Protein AF-0000000086583725 (afdb_homodimer)

pLDDT: mean 79.15, std 18.2, range [35.03, 97.19]

Radius of gyration: 24.55 Å; Cα contacts (8 Å, |Δi|>4): 244; chains: 2; bounding box: 47×86×63 Å

Secondary structure (DSSP, 8-state):
-HHHHHHHHHHHHHHHHHHS------S--TT--STTSHHHHHHHHHHHHHHHHHHHHHHHHHHHHHHHH-S--S-HHHHHHHHHHHHHHHHHHHHHGGGSS---HHHHHHHHHHHHHHHHHHHHHHHHHHHHHHHHHHHHHHHHHHHHHHHHHHHHH-/-HHHHHHHHHHHHHHHHHHS------S--TT--STTSHHHHHHHHHHHHHHHHHHHHHHHHHHHHHHHH-S--S-HHHHHHHHHHHHHHHHHHHHHGGGSS---HHHHHHHHHHHHHHHHHHHHHHHHHHHHHHHHHHHHHHHHHHHHHHHHHHHHH-

Structure (mmCIF, N/CA/C/O backbone):
data_AF-0000000086583725-model_v1
#
loop_
_entity.id
_entity.type
_entity.pdbx_description
1 polymer 'Uncharacterized protein'
#
loop_
_atom_site.group_PDB
_atom_site.id
_atom_site.type_symbol
_atom_site.label_atom_id
_atom_site.label_alt_id
_atom_site.label_comp_id
_atom_site.label_asym_id
_atom_site.label_entity_id
_atom_site.label_seq_id
_atom_site.pdbx_PDB_ins_code
_atom_site.Cartn_x
_atom_site.Cartn_y
_atom_site.Cartn_z
_atom_site.occupancy
_atom_site.B_iso_or_equiv
_atom_site.auth_seq_id
_atom_site.auth_comp_id
_atom_site.auth_asym_id
_atom_site.auth_atom_id
_atom_site.pdbx_PDB_model_num
ATOM 1 N N . MET A 1 1 ? -22.719 1.99 11.195 1 39.91 1 MET A N 1
ATOM 2 C CA . MET A 1 1 ? -22.938 0.575 11.492 1 39.91 1 MET A CA 1
ATOM 3 C C . MET A 1 1 ? -22.938 -0.255 10.211 1 39.91 1 MET A C 1
ATOM 5 O O . MET A 1 1 ? -22.422 -1.37 10.188 1 39.91 1 MET A O 1
ATOM 9 N N . SER A 1 2 ? -23.328 0.476 9.109 1 47.03 2 SER A N 1
ATOM 10 C CA . SER A 1 2 ? -23.625 -0.297 7.906 1 47.03 2 SER A CA 1
ATOM 11 C C . SER A 1 2 ? -22.344 -0.574 7.105 1 47.03 2 SER A C 1
ATOM 13 O O . SER A 1 2 ? -22.188 -1.655 6.535 1 47.03 2 SER A O 1
ATOM 15 N N . LYS A 1 3 ? -21.438 0.351 7.207 1 47.12 3 LYS A N 1
ATOM 16 C CA . LYS A 1 3 ? -20.266 0.188 6.348 1 47.12 3 LYS A CA 1
ATOM 17 C C . LYS A 1 3 ? -19.312 -0.844 6.926 1 47.12 3 LYS A C 1
ATOM 19 O O . LYS A 1 3 ? -18.688 -1.602 6.184 1 47.12 3 LYS A O 1
ATOM 24 N N . GLY A 1 4 ? -19.266 -1.001 8.211 1 46.38 4 GLY A N 1
ATOM 25 C CA . GLY A 1 4 ? -18.484 -2.049 8.859 1 46.38 4 GLY A CA 1
ATOM 26 C C . GLY A 1 4 ? -19 -3.445 8.539 1 46.38 4 GLY A C 1
ATOM 27 O O . GLY A 1 4 ? -18.203 -4.359 8.312 1 46.38 4 GLY A O 1
ATOM 28 N N . ILE A 1 5 ? -20.266 -3.5 8.477 1 50 5 ILE A N 1
ATOM 29 C CA . ILE A 1 5 ? -20.922 -4.777 8.203 1 50 5 ILE A CA 1
ATOM 30 C C . ILE A 1 5 ? -20.625 -5.211 6.77 1 50 5 ILE A C 1
ATOM 32 O O . ILE A 1 5 ? -20.359 -6.391 6.516 1 50 5 ILE A O 1
ATOM 36 N N . ALA A 1 6 ? -20.516 -4.223 6.012 1 49.44 6 ALA A N 1
ATOM 37 C CA . ALA A 1 6 ? -20.312 -4.582 4.613 1 49.44 6 ALA A CA 1
ATOM 38 C C . ALA A 1 6 ? -18.922 -5.176 4.402 1 49.44 6 ALA A C 1
ATOM 40 O O . ALA A 1 6 ? -18.766 -6.152 3.664 1 49.44 6 ALA A O 1
ATOM 41 N N . THR A 1 7 ? -17.891 -4.676 5.066 1 52.31 7 THR A N 1
ATOM 42 C CA . THR A 1 7 ? -16.531 -5.207 4.973 1 52.31 7 THR A CA 1
ATOM 43 C C . THR A 1 7 ? -16.469 -6.609 5.562 1 52.31 7 THR A C 1
ATOM 45 O O . THR A 1 7 ? -15.82 -7.496 4.992 1 52.31 7 THR A O 1
ATOM 48 N N . VAL A 1 8 ? -17.125 -6.809 6.633 1 52.88 8 VAL A N 1
ATOM 49 C CA . VAL A 1 8 ? -17.172 -8.133 7.246 1 52.88 8 VAL A CA 1
ATOM 50 C C . VAL A 1 8 ? -17.938 -9.102 6.34 1 52.88 8 VAL A C 1
ATOM 52 O O . VAL A 1 8 ? -17.5 -10.234 6.141 1 52.88 8 VAL A O 1
ATOM 55 N N . LEU A 1 9 ? -18.938 -8.656 5.777 1 51.16 9 LEU A N 1
ATOM 56 C CA . LEU A 1 9 ? -19.734 -9.5 4.891 1 51.16 9 LEU A CA 1
ATOM 57 C C . LEU A 1 9 ? -18.953 -9.867 3.637 1 51.16 9 LEU A C 1
ATOM 59 O O . LEU A 1 9 ? -19.031 -11 3.16 1 51.16 9 LEU A O 1
ATOM 63 N N . LEU A 1 10 ? -18.219 -8.953 3.145 1 54.84 10 LEU A N 1
ATOM 64 C CA . LEU A 1 10 ? -17.406 -9.258 1.978 1 54.84 10 LEU A CA 1
ATOM 65 C C . LEU A 1 10 ? -16.312 -10.266 2.326 1 54.84 10 LEU A C 1
ATOM 67 O O . LEU A 1 10 ? -16.047 -11.195 1.555 1 54.84 10 LEU A O 1
ATOM 71 N N . ILE A 1 11 ? -15.781 -10.125 3.51 1 55.81 11 ILE A N 1
ATOM 72 C CA . ILE A 1 11 ? -14.805 -11.102 3.975 1 55.81 11 ILE A CA 1
ATOM 73 C C . ILE A 1 11 ? -15.477 -12.461 4.168 1 55.81 11 ILE A C 1
ATOM 75 O O . ILE A 1 11 ? -14.938 -13.492 3.758 1 55.81 11 ILE A O 1
ATOM 79 N N . LEU A 1 12 ? -16.562 -12.352 4.777 1 51.91 12 LEU A N 1
ATOM 80 C CA . LEU A 1 12 ? -17.281 -13.602 4.996 1 51.91 12 LEU A CA 1
ATOM 81 C C . LEU A 1 12 ? -17.688 -14.234 3.67 1 51.91 12 LEU A C 1
ATOM 83 O O . LEU A 1 12 ? -17.594 -15.453 3.506 1 51.91 12 LEU A O 1
ATOM 87 N N . CYS A 1 13 ? -18.125 -13.453 2.787 1 53.16 13 CYS A N 1
ATOM 88 C CA . CYS A 1 13 ? -18.5 -13.984 1.479 1 53.16 13 CYS A CA 1
ATOM 89 C C . CYS A 1 13 ? -17.281 -14.594 0.78 1 53.16 13 CYS A C 1
ATOM 91 O O . CYS A 1 13 ? -17.391 -15.656 0.177 1 53.16 13 CYS A O 1
ATOM 93 N N . LEU A 1 14 ? -16.25 -13.938 0.927 1 54.41 14 LEU A N 1
ATOM 94 C CA . LEU A 1 14 ? -15.031 -14.469 0.33 1 54.41 14 LEU A CA 1
ATOM 95 C C . LEU A 1 14 ? -14.617 -15.773 1.008 1 54.41 14 LEU A C 1
ATOM 97 O O . LEU A 1 14 ? -14.164 -16.703 0.342 1 54.41 14 LEU A O 1
ATOM 101 N N . LEU A 1 15 ? -14.758 -15.781 2.24 1 52.56 15 LEU A N 1
ATOM 102 C CA . LEU A 1 15 ? -14.461 -17.031 2.939 1 52.56 15 LEU A CA 1
ATOM 103 C C . LEU A 1 15 ? -15.383 -18.156 2.459 1 52.56 15 LEU A C 1
ATOM 105 O O . LEU A 1 15 ? -14.945 -19.297 2.295 1 52.56 15 LEU A O 1
ATOM 109 N N . VAL A 1 16 ? -16.609 -17.875 2.357 1 51.47 16 VAL A N 1
ATOM 110 C CA . VAL A 1 16 ? -17.547 -18.891 1.874 1 51.47 16 VAL A CA 1
ATOM 111 C C . VAL A 1 16 ? -17.141 -19.312 0.462 1 51.47 16 VAL A C 1
ATOM 113 O O . VAL A 1 16 ? -17.219 -20.5 0.12 1 51.47 16 VAL A O 1
ATOM 116 N N . LEU A 1 17 ? -16.766 -18.375 -0.275 1 52.06 17 LEU A N 1
ATOM 117 C CA . LEU A 1 17 ? -16.391 -18.734 -1.643 1 52.06 17 LEU A CA 1
ATOM 118 C C . LEU A 1 17 ? -15.172 -19.641 -1.661 1 52.06 17 LEU A C 1
ATOM 120 O O . LEU A 1 17 ? -15.078 -20.547 -2.494 1 52.06 17 LEU A O 1
ATOM 124 N N . VAL A 1 18 ? -14.312 -19.297 -0.741 1 50.94 18 VAL A N 1
ATOM 125 C CA . VAL A 1 18 ? -13.117 -20.125 -0.668 1 50.94 18 VAL A CA 1
ATOM 126 C C . VAL A 1 18 ? -13.484 -21.516 -0.131 1 50.94 18 VAL A C 1
ATOM 128 O O . VAL A 1 18 ? -12.906 -22.516 -0.547 1 50.94 18 VAL A O 1
ATOM 131 N N . THR A 1 19 ? -14.266 -21.469 0.928 1 47.09 19 THR A N 1
ATOM 132 C CA . THR A 1 19 ? -14.578 -22.781 1.5 1 47.09 19 THR A CA 1
ATOM 133 C C . THR A 1 19 ? -15.594 -23.516 0.636 1 47.09 19 THR A C 1
ATOM 135 O O . THR A 1 19 ? -16.047 -24.609 0.994 1 47.09 19 THR A O 1
ATOM 138 N N . ALA A 1 20 ? -16.297 -22.844 -0.154 1 46.41 20 ALA A N 1
ATOM 139 C CA . ALA A 1 20 ? -17.219 -23.641 -0.955 1 46.41 20 ALA A CA 1
ATOM 140 C C . ALA A 1 20 ? -16.516 -24.875 -1.544 1 46.41 20 ALA A C 1
ATOM 142 O O . ALA A 1 20 ? -15.375 -24.781 -1.983 1 46.41 20 ALA A O 1
ATOM 143 N N . GLU A 1 21 ? -16.859 -26.062 -1.015 1 42.84 21 GLU A N 1
ATOM 144 C CA . GLU A 1 21 ? -16.469 -27.438 -1.262 1 42.84 21 GLU A CA 1
ATOM 145 C C . GLU A 1 21 ? -16.031 -27.641 -2.709 1 42.84 21 GLU A C 1
ATOM 147 O O . GLU A 1 21 ? -16.484 -26.922 -3.604 1 42.84 21 GLU A O 1
ATOM 152 N N . ASP A 1 22 ? -14.945 -28.453 -2.859 1 41.72 22 ASP A N 1
ATOM 153 C CA . ASP A 1 22 ? -14.305 -29.203 -3.938 1 41.72 22 ASP A CA 1
ATOM 154 C C . ASP A 1 22 ? -15.344 -29.797 -4.879 1 41.72 22 ASP A C 1
ATOM 156 O O . ASP A 1 22 ? -15.688 -30.984 -4.77 1 41.72 22 ASP A O 1
ATOM 160 N N . ASP A 1 23 ? -16.656 -29.469 -4.844 1 39.56 23 ASP A N 1
ATOM 161 C CA . ASP A 1 23 ? -17.109 -30.312 -5.945 1 39.56 23 ASP A CA 1
ATOM 162 C C . ASP A 1 23 ? -16.047 -30.391 -7.047 1 39.56 23 ASP A C 1
ATOM 164 O O . ASP A 1 23 ? -15.344 -29.422 -7.301 1 39.56 23 ASP A O 1
ATOM 168 N N . GLU A 1 24 ? -15.516 -31.609 -7.16 1 37.38 24 GLU A N 1
ATOM 169 C CA . GLU A 1 24 ? -14.695 -32.031 -8.297 1 37.38 24 GLU A CA 1
ATOM 170 C C . GLU A 1 24 ? -14.906 -31.094 -9.492 1 37.38 24 GLU A C 1
ATOM 172 O O . GLU A 1 24 ? -15.93 -31.172 -10.172 1 37.38 24 GLU A O 1
ATOM 177 N N . PHE A 1 25 ? -14.961 -29.828 -9.305 1 36.81 25 PHE A N 1
ATOM 178 C CA . PHE A 1 25 ? -15.07 -29.188 -10.617 1 36.81 25 PHE A CA 1
ATOM 179 C C . PHE A 1 25 ? -14.422 -30.062 -11.695 1 36.81 25 PHE A C 1
ATOM 181 O O . PHE A 1 25 ? -13.305 -30.531 -11.523 1 36.81 25 PHE A O 1
ATOM 188 N N . PRO A 1 26 ? -15.234 -30.953 -12.328 1 36.44 26 PRO A N 1
ATOM 189 C CA . PRO A 1 26 ? -14.625 -31.625 -13.469 1 36.44 26 PRO A CA 1
ATOM 190 C C . PRO A 1 26 ? -13.359 -30.938 -13.969 1 36.44 26 PRO A C 1
ATOM 192 O O . PRO A 1 26 ? -13.156 -29.75 -13.695 1 36.44 26 PRO A O 1
ATOM 195 N N . ARG A 1 27 ? -12.359 -31.594 -14.445 1 35.03 27 ARG A N 1
ATOM 196 C CA . ARG A 1 27 ? -11.297 -31.109 -15.32 1 35.03 27 ARG A CA 1
ATOM 197 C C . ARG A 1 27 ? -11.648 -29.734 -15.883 1 35.03 27 ARG A C 1
ATOM 199 O O . ARG A 1 27 ? -12.766 -29.516 -16.344 1 35.03 27 ARG A O 1
ATOM 206 N N . VAL A 1 28 ? -11.391 -28.531 -15.055 1 41.31 28 VAL A N 1
ATOM 207 C CA . VAL A 1 28 ? -11.422 -27.25 -15.758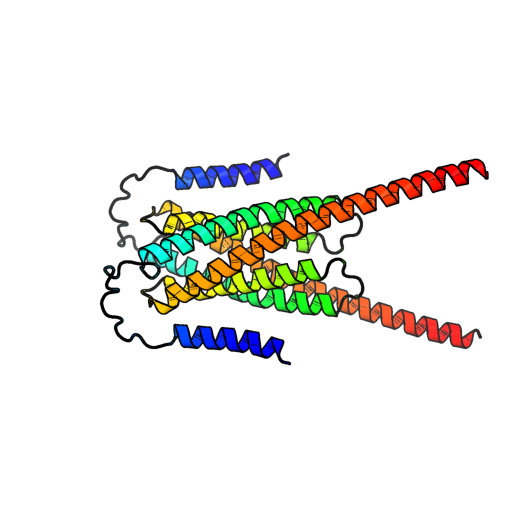 1 41.31 28 VAL A CA 1
ATOM 208 C C . VAL A 1 28 ? -11.477 -27.484 -17.266 1 41.31 28 VAL A C 1
ATOM 210 O O . VAL A 1 28 ? -10.523 -27.984 -17.859 1 41.31 28 VAL A O 1
ATOM 213 N N . ASN A 1 29 ? -12.469 -28.141 -17.641 1 38.88 29 ASN A N 1
ATOM 214 C CA . ASN A 1 29 ? -12.547 -28.203 -19.094 1 38.88 29 ASN A CA 1
ATOM 215 C C . ASN A 1 29 ? -11.945 -26.969 -19.75 1 38.88 29 ASN A C 1
ATOM 217 O O . ASN A 1 29 ? -12.5 -25.875 -19.625 1 38.88 29 ASN A O 1
ATOM 221 N N . CYS A 1 30 ? -10.477 -26.797 -19.516 1 44.31 30 CYS A N 1
ATOM 222 C CA . CYS A 1 30 ? -9.695 -25.906 -20.359 1 44.31 30 CYS A CA 1
ATOM 223 C C . CYS A 1 30 ? -10.43 -25.578 -21.641 1 44.31 30 CYS A C 1
ATOM 225 O O . CYS A 1 30 ? -9.938 -24.828 -22.484 1 44.31 30 CYS A O 1
ATOM 227 N N . ASP A 1 31 ? -11.328 -26.531 -21.875 1 43.34 31 ASP A N 1
ATOM 228 C CA . ASP A 1 31 ? -11.906 -26.406 -23.203 1 43.34 31 ASP A CA 1
ATOM 229 C C . ASP A 1 31 ? -12.898 -25.234 -23.266 1 43.34 31 ASP A C 1
ATOM 231 O O . ASP A 1 31 ? -13.594 -25.047 -24.266 1 43.34 31 ASP A O 1
ATOM 235 N N . GLU A 1 32 ? -13.508 -24.797 -22.078 1 48.59 32 GLU A N 1
ATOM 236 C CA . GLU A 1 32 ? -14.555 -23.828 -22.406 1 48.59 32 GLU A CA 1
ATOM 237 C C . GLU A 1 32 ? -13.961 -22.547 -22.969 1 48.59 32 GLU A C 1
ATOM 239 O O . GLU A 1 32 ? -12.984 -22.016 -22.438 1 48.59 32 GLU A O 1
ATOM 244 N N . GLU A 1 33 ? -14.055 -22.281 -24.203 1 53.78 33 GLU A N 1
ATOM 245 C CA . GLU A 1 33 ? -13.891 -21.172 -25.141 1 53.78 33 GLU A CA 1
ATOM 246 C C . GLU A 1 33 ? -14.578 -19.906 -24.641 1 53.78 33 GLU A C 1
ATOM 248 O O . GLU A 1 33 ? -15.703 -19.969 -24.156 1 53.78 33 GLU A O 1
ATOM 253 N N . GLY A 1 34 ? -13.961 -18.906 -24.047 1 59.56 34 GLY A N 1
ATOM 254 C CA . GLY A 1 34 ? -14.523 -17.594 -23.828 1 59.56 34 GLY A CA 1
ATOM 255 C C . GLY A 1 34 ? -13.828 -16.812 -22.719 1 59.56 34 GLY A C 1
ATOM 256 O O . GLY A 1 34 ? -12.664 -17.078 -22.406 1 59.56 34 GLY A O 1
ATOM 257 N N . PHE A 1 35 ? -14.625 -15.789 -22.203 1 64.88 35 PHE A N 1
ATOM 258 C CA . PHE A 1 35 ? -14.164 -14.805 -21.219 1 64.88 35 PHE A CA 1
ATOM 259 C C . PHE A 1 35 ? -13.883 -15.461 -19.875 1 64.88 35 PHE A C 1
ATOM 261 O O . PHE A 1 35 ? -13.047 -14.984 -19.109 1 64.88 35 PHE A O 1
ATOM 268 N N . TRP A 1 36 ? -14.375 -16.656 -19.672 1 68.25 36 TRP A N 1
ATOM 269 C CA . TRP A 1 36 ? -14.234 -17.328 -18.375 1 68.25 36 TRP A CA 1
ATOM 270 C C . TRP A 1 36 ? -13.234 -18.469 -18.453 1 68.25 36 TRP A C 1
ATOM 272 O O . TRP A 1 36 ? -13.117 -19.281 -17.531 1 68.25 36 TRP A O 1
ATOM 282 N N . SER A 1 37 ? -12.523 -18.469 -19.562 1 80.88 37 SER A N 1
ATOM 283 C CA . SER A 1 37 ? -11.492 -19.5 -19.672 1 80.88 37 SER A CA 1
ATOM 284 C C . SER A 1 37 ? -10.312 -19.203 -18.75 1 80.88 37 SER A C 1
ATOM 286 O O . SER A 1 37 ? -10.086 -18.062 -18.375 1 80.88 37 SER A O 1
ATOM 288 N N . ILE A 1 38 ? -9.688 -20.266 -18.375 1 82.25 38 ILE A N 1
ATOM 289 C CA . ILE A 1 38 ? -8.516 -20.156 -17.5 1 82.25 38 ILE A CA 1
ATOM 290 C C . ILE A 1 38 ? -7.48 -19.234 -18.141 1 82.25 38 ILE A C 1
ATOM 292 O O . ILE A 1 38 ? -6.859 -18.422 -17.453 1 82.25 38 ILE A O 1
ATOM 296 N N . GLU A 1 39 ? -7.371 -19.359 -19.422 1 85.75 39 GLU A N 1
ATOM 297 C CA . GLU A 1 39 ? -6.414 -18.516 -20.141 1 85.75 39 GLU A CA 1
ATOM 298 C C . GLU A 1 39 ? -6.801 -17.047 -20.047 1 85.75 39 GLU A C 1
ATOM 300 O O . GLU A 1 39 ? -5.945 -16.172 -19.844 1 85.75 39 GLU A O 1
ATOM 305 N N . SER A 1 40 ? -8.039 -16.828 -20.234 1 87.44 40 SER A N 1
ATOM 306 C CA . SER A 1 40 ? -8.531 -15.453 -20.156 1 87.44 40 SER A CA 1
ATOM 307 C C . SER A 1 40 ? -8.367 -14.891 -18.734 1 87.44 40 SER A C 1
ATOM 309 O O . SER A 1 40 ? -8 -13.727 -18.578 1 87.44 40 SER A O 1
ATOM 311 N N . ILE A 1 41 ? -8.602 -15.633 -17.781 1 87.38 41 ILE A N 1
ATOM 312 C CA . ILE A 1 41 ? -8.492 -15.211 -16.391 1 87.38 41 ILE A CA 1
ATOM 313 C C . ILE A 1 41 ? -7.035 -14.898 -16.062 1 87.38 41 ILE A C 1
ATOM 315 O O . ILE A 1 41 ? -6.738 -13.891 -15.422 1 87.38 41 ILE A O 1
ATOM 319 N N . MET A 1 42 ? -6.172 -15.719 -16.547 1 89.56 42 MET A N 1
ATOM 320 C CA . MET A 1 42 ? -4.75 -15.492 -16.297 1 89.56 42 MET A CA 1
ATOM 321 C C . MET A 1 42 ? -4.281 -14.203 -16.969 1 89.56 42 MET A C 1
ATOM 323 O O . MET A 1 42 ? -3.459 -13.477 -16.422 1 89.56 42 MET A O 1
ATOM 327 N N . GLN A 1 43 ? -4.824 -13.977 -18.172 1 91.69 43 GLN A N 1
ATOM 328 C CA . GLN A 1 43 ? -4.484 -12.734 -18.859 1 91.69 43 GLN A CA 1
ATOM 329 C C . GLN A 1 43 ? -5.004 -11.523 -18.094 1 91.69 43 GLN A C 1
ATOM 331 O O . GLN A 1 43 ? -4.336 -10.492 -18.031 1 91.69 43 GLN A O 1
ATOM 336 N N . CYS A 1 44 ? -6.145 -11.641 -17.547 1 92.12 44 CYS A N 1
ATOM 337 C CA . CYS A 1 44 ? -6.707 -10.57 -16.734 1 92.12 44 CYS A CA 1
ATOM 338 C C . CYS A 1 44 ? -5.84 -10.305 -15.5 1 92.12 44 CYS A C 1
ATOM 340 O O . CYS A 1 44 ? -5.598 -9.148 -15.148 1 92.12 44 CYS A O 1
ATOM 342 N N . GLN A 1 45 ? -5.398 -11.359 -14.898 1 93.62 45 GLN A N 1
ATOM 343 C CA . GLN A 1 45 ? -4.527 -11.203 -13.742 1 93.62 45 GLN A CA 1
ATOM 344 C C . GLN A 1 45 ? -3.207 -10.539 -14.125 1 93.62 45 GLN A C 1
ATOM 346 O O . GLN A 1 45 ? -2.707 -9.672 -13.398 1 93.62 45 GLN A O 1
ATOM 351 N N . LEU A 1 46 ? -2.721 -10.883 -15.297 1 94.56 46 LEU A N 1
ATOM 352 C CA . LEU A 1 46 ? -1.478 -10.305 -15.789 1 94.56 46 LEU A CA 1
ATOM 353 C C . LEU A 1 46 ? -1.629 -8.805 -16.016 1 94.56 46 LEU A C 1
ATOM 355 O O . LEU A 1 46 ? -0.794 -8.016 -15.555 1 94.56 46 LEU A O 1
ATOM 359 N N . VAL A 1 47 ? -2.639 -8.453 -16.641 1 95.44 47 VAL A N 1
ATOM 360 C CA . VAL A 1 47 ? -2.887 -7.047 -16.938 1 95.44 47 VAL A CA 1
ATOM 361 C C . VAL A 1 47 ? -3.104 -6.27 -15.641 1 95.44 47 VAL A C 1
ATOM 363 O O . VAL A 1 47 ? -2.588 -5.164 -15.477 1 95.44 47 VAL A O 1
ATOM 366 N N . SER A 1 48 ? -3.846 -6.816 -14.727 1 96.44 48 SER A N 1
ATOM 367 C CA . SER A 1 48 ? -4.09 -6.172 -13.438 1 96.44 48 SER A CA 1
ATOM 368 C C . SER A 1 48 ? -2.789 -5.98 -12.664 1 96.44 48 SER A C 1
ATOM 370 O O . SER A 1 48 ? -2.529 -4.898 -12.133 1 96.44 48 SER A O 1
ATOM 372 N N . ASP A 1 49 ? -1.986 -6.977 -12.625 1 96.31 49 ASP A N 1
ATOM 373 C CA . ASP A 1 49 ? -0.708 -6.871 -11.922 1 96.31 49 ASP A CA 1
ATOM 374 C C . ASP A 1 49 ? 0.172 -5.793 -12.547 1 96.31 49 ASP A C 1
ATOM 376 O O . ASP A 1 49 ? 0.867 -5.062 -11.836 1 96.31 49 ASP A O 1
ATOM 380 N N . PHE A 1 50 ? 0.141 -5.703 -13.844 1 95.75 50 PHE A N 1
ATOM 381 C CA . PHE A 1 50 ? 0.932 -4.684 -14.523 1 95.75 50 PHE A CA 1
ATOM 382 C C . PHE A 1 50 ? 0.42 -3.287 -14.18 1 95.75 50 PHE A C 1
ATOM 384 O O . PHE A 1 50 ? 1.209 -2.387 -13.891 1 95.75 50 PHE A O 1
ATOM 391 N N . LEU A 1 51 ? -0.813 -3.119 -14.211 1 96.69 51 LEU A N 1
ATOM 392 C CA . LEU A 1 51 ? -1.4 -1.824 -13.891 1 96.69 51 LEU A CA 1
ATOM 393 C C . LEU A 1 51 ? -1.128 -1.451 -12.438 1 96.69 51 LEU A C 1
ATOM 395 O O . LEU A 1 51 ? -0.844 -0.29 -12.133 1 96.69 51 LEU A O 1
ATOM 399 N N . ILE A 1 52 ? -1.232 -2.375 -11.539 1 96.69 52 ILE A N 1
ATOM 400 C CA . ILE A 1 52 ? -0.918 -2.145 -10.133 1 96.69 52 ILE A CA 1
ATOM 401 C C . ILE A 1 52 ? 0.536 -1.701 -9.992 1 96.69 52 ILE A C 1
ATOM 403 O O . ILE A 1 52 ? 0.826 -0.7 -9.336 1 96.69 52 ILE A O 1
ATOM 407 N N . ALA A 1 53 ? 1.417 -2.408 -10.703 1 95.94 53 ALA A N 1
ATOM 408 C CA . ALA A 1 53 ? 2.836 -2.07 -10.633 1 95.94 53 ALA A CA 1
ATOM 409 C C . ALA A 1 53 ? 3.088 -0.647 -11.117 1 95.94 53 ALA A C 1
ATOM 411 O O . ALA A 1 53 ? 3.82 0.115 -10.484 1 95.94 53 ALA A O 1
ATOM 412 N N . VAL A 1 54 ? 2.496 -0.283 -12.195 1 96.31 54 VAL A N 1
ATOM 413 C CA . VAL A 1 54 ? 2.664 1.057 -12.75 1 96.31 54 VAL A CA 1
ATOM 414 C C . VAL A 1 54 ? 2.193 2.096 -11.734 1 96.31 54 VAL A C 1
ATOM 416 O O . VAL A 1 54 ? 2.883 3.09 -11.484 1 96.31 54 VAL A O 1
ATOM 419 N N . ALA A 1 55 ? 1.103 1.849 -11.141 1 96.38 55 ALA A N 1
ATOM 420 C CA . ALA A 1 55 ? 0.589 2.754 -10.117 1 96.38 55 ALA A CA 1
ATOM 421 C C . ALA A 1 55 ? 1.517 2.793 -8.906 1 96.38 55 ALA A C 1
ATOM 423 O O . ALA A 1 55 ? 1.787 3.863 -8.352 1 96.38 55 ALA A O 1
ATOM 424 N N . TYR A 1 56 ? 2.027 1.688 -8.531 1 95.75 56 TYR A N 1
ATOM 425 C CA . TYR A 1 56 ? 2.83 1.566 -7.316 1 95.75 56 TYR A CA 1
ATOM 426 C C . TYR A 1 56 ? 4.207 2.195 -7.508 1 95.75 56 TYR A C 1
ATOM 428 O O . TYR A 1 56 ? 4.863 2.572 -6.535 1 95.75 56 TYR A O 1
ATOM 436 N N . PHE A 1 57 ? 4.57 2.361 -8.75 1 95.25 57 PHE A N 1
ATOM 437 C CA . PHE A 1 57 ? 5.824 3.068 -8.992 1 95.25 57 PHE A CA 1
ATOM 438 C C . PHE A 1 57 ? 5.574 4.559 -9.195 1 95.25 57 PHE A C 1
ATOM 440 O O . PHE A 1 57 ? 6.473 5.379 -8.984 1 95.25 57 PHE A O 1
ATOM 447 N N . SER A 1 58 ? 4.379 4.906 -9.508 1 94.94 58 SER A N 1
ATOM 448 C CA . SER A 1 58 ? 4.004 6.305 -9.703 1 94.94 58 SER A CA 1
ATOM 449 C C . SER A 1 58 ? 3.68 6.977 -8.367 1 94.94 58 SER A C 1
ATOM 451 O O . SER A 1 58 ? 4.125 8.094 -8.109 1 94.94 58 SER A O 1
ATOM 453 N N . ILE A 1 59 ? 3.029 6.316 -7.5 1 93.25 59 ILE A N 1
ATOM 454 C CA . ILE A 1 59 ? 2.502 6.891 -6.27 1 93.25 59 ILE A CA 1
ATOM 455 C C . ILE A 1 59 ? 3.654 7.328 -5.367 1 93.25 59 ILE A C 1
ATOM 457 O O . ILE A 1 59 ? 3.686 8.469 -4.895 1 93.25 59 ILE A O 1
ATOM 461 N N . PRO A 1 60 ? 4.613 6.488 -5.184 1 92.81 60 PRO A N 1
ATOM 462 C CA . PRO A 1 60 ? 5.734 6.902 -4.336 1 92.81 60 PRO A CA 1
ATOM 463 C C . PRO A 1 60 ? 6.457 8.133 -4.871 1 92.81 60 PRO A C 1
ATOM 465 O O . PRO A 1 60 ? 6.91 8.977 -4.094 1 92.81 60 PRO A O 1
ATOM 468 N N . LEU A 1 61 ? 6.625 8.172 -6.184 1 93.12 61 LEU A N 1
ATOM 469 C CA . LEU A 1 61 ? 7.254 9.344 -6.781 1 93.12 61 LEU A CA 1
ATOM 470 C C . LEU A 1 61 ? 6.449 10.609 -6.48 1 93.12 61 LEU A C 1
ATOM 472 O O . LEU A 1 61 ? 7.023 11.648 -6.156 1 93.12 61 LEU A O 1
ATOM 476 N N . GLU A 1 62 ? 5.234 10.523 -6.543 1 91.5 62 GLU A N 1
ATOM 477 C CA . GLU A 1 62 ? 4.344 11.641 -6.246 1 91.5 62 GLU A CA 1
ATOM 478 C C . GLU A 1 62 ? 4.391 12.008 -4.766 1 91.5 62 GLU A C 1
ATOM 480 O O . GLU A 1 62 ? 4.398 13.188 -4.41 1 91.5 62 GLU A O 1
ATOM 485 N N . LEU A 1 63 ? 4.434 11.008 -3.922 1 87.75 63 LEU A N 1
ATOM 486 C CA . LEU A 1 63 ? 4.488 11.25 -2.484 1 87.75 63 LEU A CA 1
ATOM 487 C C . LEU A 1 63 ? 5.793 11.938 -2.098 1 87.75 63 LEU A C 1
ATOM 489 O O . LEU A 1 63 ? 5.801 12.844 -1.266 1 87.75 63 LEU A O 1
ATOM 493 N N . VAL A 1 64 ? 6.875 11.477 -2.703 1 88.19 64 VAL A N 1
ATOM 494 C CA . VAL A 1 64 ? 8.164 12.094 -2.426 1 88.19 64 VAL A CA 1
ATOM 495 C C . VAL A 1 64 ? 8.133 13.57 -2.834 1 88.19 64 VAL A C 1
ATOM 497 O O . VAL A 1 64 ? 8.555 14.438 -2.072 1 88.19 64 VAL A O 1
ATOM 500 N N . TYR A 1 65 ? 7.566 13.805 -3.953 1 87.56 65 TYR A N 1
ATOM 501 C CA . TYR A 1 65 ? 7.418 15.18 -4.418 1 87.56 65 TYR A CA 1
ATOM 502 C C . TYR A 1 65 ? 6.555 15.992 -3.461 1 87.56 65 TYR A C 1
ATOM 504 O O . TYR A 1 65 ? 6.883 17.141 -3.141 1 87.56 65 TYR A O 1
ATOM 512 N N . PHE A 1 66 ? 5.559 15.453 -3.025 1 82.62 66 PHE A N 1
ATOM 513 C CA . PHE A 1 66 ? 4.637 16.094 -2.1 1 82.62 66 PHE A CA 1
ATOM 514 C C . PHE A 1 66 ? 5.332 16.438 -0.789 1 82.62 66 PHE A C 1
ATOM 516 O O . PHE A 1 66 ? 5.211 17.562 -0.286 1 82.62 66 PHE A O 1
ATOM 523 N N . ILE A 1 67 ? 6.074 15.516 -0.306 1 79.94 67 ILE A N 1
ATOM 524 C CA . ILE A 1 67 ? 6.754 15.695 0.972 1 79.94 67 ILE A CA 1
ATOM 525 C C . ILE A 1 67 ? 7.777 16.828 0.858 1 79.94 67 ILE A C 1
ATOM 527 O O . ILE A 1 67 ? 7.918 17.641 1.773 1 79.94 67 ILE A O 1
ATOM 531 N N . ILE A 1 68 ? 8.398 16.906 -0.25 1 82.5 68 ILE A N 1
ATOM 532 C CA . ILE A 1 68 ? 9.43 17.922 -0.448 1 82.5 68 ILE A CA 1
ATOM 533 C C . ILE A 1 68 ? 8.781 19.297 -0.636 1 82.5 68 ILE A C 1
ATOM 535 O O . ILE A 1 68 ? 9.32 20.312 -0.188 1 82.5 68 ILE A O 1
ATOM 539 N N . SER A 1 69 ? 7.656 19.266 -1.173 1 78 69 SER A N 1
ATOM 540 C CA . SER A 1 69 ? 6.98 20.516 -1.501 1 78 69 SER A CA 1
ATOM 541 C C . SER A 1 69 ? 6.23 21.078 -0.295 1 78 69 SER A C 1
ATOM 543 O O . SER A 1 69 ? 5.906 22.266 -0.252 1 78 69 SER A O 1
ATOM 545 N N . CYS A 1 70 ? 5.945 20.203 0.621 1 73.81 70 CYS A N 1
ATOM 546 C CA . CYS A 1 70 ? 5.152 20.625 1.766 1 73.81 70 CYS A CA 1
ATOM 547 C C . CYS A 1 70 ? 6.039 20.938 2.965 1 73.81 70 CYS A C 1
ATOM 549 O O . CYS A 1 70 ? 7.012 20.219 3.223 1 73.81 70 CYS A O 1
ATOM 551 N N . THR A 1 71 ? 5.867 21.984 3.654 1 69.38 71 THR A N 1
ATOM 552 C CA . THR A 1 71 ? 6.711 22.453 4.746 1 69.38 71 THR A CA 1
ATOM 553 C C . THR A 1 71 ? 6.223 21.891 6.082 1 69.38 71 THR A C 1
ATOM 555 O O . THR A 1 71 ? 7.012 21.703 7.012 1 69.38 71 THR A O 1
ATOM 558 N N . ASN A 1 72 ? 4.98 21.484 6.238 1 67.38 72 ASN A N 1
ATOM 559 C CA . ASN A 1 72 ? 4.43 21.141 7.543 1 67.38 72 ASN A CA 1
ATOM 560 C C . ASN A 1 72 ? 3.861 19.719 7.551 1 67.38 72 ASN A C 1
ATOM 562 O O . ASN A 1 72 ? 2.705 19.516 7.922 1 67.38 72 ASN A O 1
ATOM 566 N N . ILE A 1 73 ? 4.684 18.766 7.031 1 68.44 73 ILE A N 1
ATOM 567 C CA . ILE A 1 73 ? 4.164 17.406 7.062 1 68.44 73 ILE A CA 1
ATOM 568 C C . ILE A 1 73 ? 4.582 16.734 8.367 1 68.44 73 ILE A C 1
ATOM 570 O O . ILE A 1 73 ? 5.77 16.5 8.602 1 68.44 73 ILE A O 1
ATOM 574 N N . PRO A 1 74 ? 3.533 16.469 9.164 1 68.25 74 PRO A N 1
ATOM 575 C CA . PRO A 1 74 ? 3.893 15.734 10.375 1 68.25 74 PRO A CA 1
ATOM 576 C C . PRO A 1 74 ? 4.246 14.273 10.109 1 68.25 74 PRO A C 1
ATOM 578 O O . PRO A 1 74 ? 3.666 13.648 9.211 1 68.25 74 PRO A O 1
ATOM 581 N N . PHE A 1 75 ? 5.258 13.602 10.703 1 72 75 PHE A N 1
ATOM 582 C CA . PHE A 1 75 ? 5.625 12.188 10.719 1 72 75 PHE A CA 1
ATOM 583 C C . PHE A 1 75 ? 6.18 11.766 9.359 1 72 75 PHE A C 1
ATOM 585 O O . PHE A 1 75 ? 5.684 10.812 8.758 1 72 75 PHE A O 1
ATOM 592 N N . LYS A 1 76 ? 7.164 12.336 8.891 1 77.69 76 LYS A N 1
ATOM 593 C CA . LYS A 1 76 ? 7.809 12.07 7.605 1 77.69 76 LYS A CA 1
ATOM 594 C C . LYS A 1 76 ? 8.336 10.641 7.539 1 77.69 76 LYS A C 1
ATOM 596 O O . LYS A 1 76 ? 8.375 10.039 6.465 1 77.69 76 LYS A O 1
ATOM 601 N N . TRP A 1 77 ? 8.625 10.109 8.688 1 78.25 77 TRP A N 1
ATOM 602 C CA . TRP A 1 77 ? 9.18 8.766 8.711 1 78.25 77 TRP A CA 1
ATOM 603 C C . TRP A 1 77 ? 8.117 7.73 8.352 1 78.25 77 TRP A C 1
ATOM 605 O O . TRP A 1 77 ? 8.414 6.723 7.703 1 78.25 77 TRP A O 1
ATOM 615 N N . VAL A 1 78 ? 6.852 7.992 8.789 1 80.69 78 VAL A N 1
ATOM 616 C CA . VAL A 1 78 ? 5.762 7.082 8.461 1 80.69 78 VAL A CA 1
ATOM 617 C C . VAL A 1 78 ? 5.5 7.105 6.957 1 80.69 78 VAL A C 1
ATOM 619 O O . VAL A 1 78 ? 5.266 6.062 6.344 1 80.69 78 VAL A O 1
ATOM 622 N N . MET A 1 79 ? 5.719 8.25 6.371 1 83.56 79 MET A N 1
ATOM 623 C CA . MET A 1 79 ? 5.523 8.375 4.93 1 83.56 79 MET A CA 1
ATOM 624 C C . MET A 1 79 ? 6.605 7.625 4.164 1 83.56 79 MET A C 1
ATOM 626 O O . MET A 1 79 ? 6.332 7.012 3.133 1 83.56 79 MET A O 1
ATOM 630 N N . ALA A 1 80 ? 7.789 7.652 4.695 1 87.69 80 ALA A N 1
ATOM 631 C CA . ALA A 1 80 ? 8.898 6.938 4.07 1 87.69 80 ALA A CA 1
ATOM 632 C C . ALA A 1 80 ? 8.664 5.43 4.102 1 87.69 80 ALA A C 1
ATOM 634 O O . ALA A 1 80 ? 8.984 4.727 3.141 1 87.69 80 ALA A O 1
ATOM 635 N N . GLN A 1 81 ? 8.133 4.996 5.199 1 90 81 GLN A N 1
ATOM 636 C CA . GLN A 1 81 ? 7.828 3.572 5.305 1 90 81 GLN A CA 1
ATOM 637 C C . GLN A 1 81 ? 6.727 3.17 4.324 1 90 81 GLN A C 1
ATOM 639 O O . GLN A 1 81 ? 6.797 2.107 3.705 1 90 81 GLN A O 1
ATOM 644 N N . PHE A 1 82 ? 5.746 4.039 4.18 1 89.94 82 PHE A N 1
ATOM 645 C CA . PHE A 1 82 ? 4.684 3.762 3.221 1 89.94 82 PHE A CA 1
ATOM 646 C C . PHE A 1 82 ? 5.234 3.734 1.8 1 89.94 82 PHE A C 1
ATOM 648 O O . PHE A 1 82 ? 4.824 2.904 0.986 1 89.94 82 PHE A O 1
ATOM 655 N N . ILE A 1 83 ? 6.105 4.629 1.529 1 92.12 83 ILE A N 1
ATOM 656 C CA . ILE A 1 83 ? 6.738 4.676 0.216 1 92.12 83 ILE A CA 1
ATOM 657 C C . ILE A 1 83 ? 7.48 3.365 -0.045 1 92.12 83 ILE A C 1
ATOM 659 O O . ILE A 1 83 ? 7.309 2.748 -1.1 1 92.12 83 ILE A O 1
ATOM 663 N N . ALA A 1 84 ? 8.289 2.969 0.9 1 92.94 84 ALA A N 1
ATOM 664 C CA . ALA A 1 84 ? 9.031 1.718 0.769 1 92.94 84 ALA A CA 1
ATOM 665 C C . ALA A 1 84 ? 8.086 0.535 0.582 1 92.94 84 ALA A C 1
ATOM 667 O O . ALA A 1 84 ? 8.32 -0.323 -0.274 1 92.94 84 ALA A O 1
ATOM 668 N N . PHE A 1 85 ? 7.121 0.579 1.411 1 93.25 85 PHE A N 1
ATOM 669 C CA . PHE A 1 85 ? 6.094 -0.453 1.382 1 93.25 85 PHE A CA 1
ATOM 670 C C . PHE A 1 85 ? 5.449 -0.538 0.002 1 93.25 85 PHE A C 1
ATOM 672 O O . PHE A 1 85 ? 5.316 -1.626 -0.561 1 93.25 85 PHE A O 1
ATOM 679 N N . ILE A 1 86 ? 5.09 0.522 -0.606 1 93.88 86 ILE A N 1
ATOM 680 C CA . ILE A 1 86 ? 4.391 0.583 -1.884 1 93.88 86 ILE A CA 1
ATOM 681 C C . ILE A 1 86 ? 5.328 0.149 -3.008 1 93.88 86 ILE A C 1
ATOM 683 O O . ILE A 1 86 ? 4.926 -0.602 -3.902 1 93.88 86 ILE A O 1
ATOM 687 N N . VAL A 1 87 ? 6.562 0.528 -2.945 1 94.25 87 VAL A N 1
ATOM 688 C CA . VAL A 1 87 ? 7.535 0.162 -3.971 1 94.25 87 VAL A CA 1
ATOM 689 C C . VAL A 1 87 ? 7.773 -1.346 -3.939 1 94.25 87 VAL A C 1
ATOM 691 O O . VAL A 1 87 ? 7.805 -1.996 -4.988 1 94.25 87 VAL A O 1
ATOM 694 N N . LEU A 1 88 ? 7.906 -1.827 -2.783 1 94.88 88 LEU A N 1
ATOM 695 C CA . LEU A 1 88 ? 8.141 -3.26 -2.639 1 94.88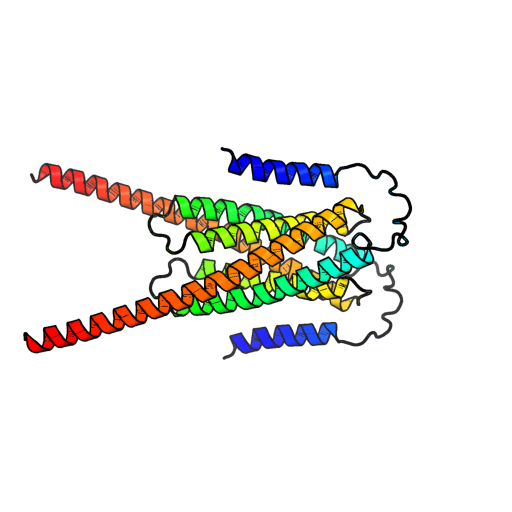 88 LEU A CA 1
ATOM 696 C C . LEU A 1 88 ? 6.93 -4.055 -3.119 1 94.88 88 LEU A C 1
ATOM 698 O O . LEU A 1 88 ? 7.078 -5.078 -3.795 1 94.88 88 LEU A O 1
ATOM 702 N N . CYS A 1 89 ? 5.754 -3.605 -2.756 1 94.88 89 CYS A N 1
ATOM 703 C CA . CYS A 1 89 ? 4.539 -4.238 -3.256 1 94.88 89 CYS A CA 1
ATOM 704 C C . CYS A 1 89 ? 4.477 -4.168 -4.777 1 94.88 89 CYS A C 1
ATOM 706 O O . CYS A 1 89 ? 4.082 -5.133 -5.434 1 94.88 89 CYS A O 1
ATOM 708 N N . GLY A 1 90 ? 4.859 -3.027 -5.312 1 95.69 90 GLY A N 1
ATOM 709 C CA . GLY A 1 90 ? 4.926 -2.895 -6.762 1 95.69 90 GLY A CA 1
ATOM 710 C C . GLY A 1 90 ? 5.859 -3.898 -7.41 1 95.69 90 GLY A C 1
ATOM 711 O O . GLY A 1 90 ? 5.539 -4.465 -8.461 1 95.69 90 GLY A O 1
ATOM 712 N N . MET A 1 91 ? 6.969 -4.105 -6.777 1 94.44 91 MET A N 1
ATOM 713 C CA . MET A 1 91 ? 7.926 -5.086 -7.285 1 94.44 91 MET A CA 1
ATOM 714 C C . MET A 1 91 ? 7.332 -6.492 -7.25 1 94.44 91 MET A C 1
ATOM 716 O O . MET A 1 91 ? 7.527 -7.273 -8.188 1 94.44 91 MET A O 1
ATOM 720 N N . THR A 1 92 ? 6.617 -6.801 -6.207 1 95.88 92 THR A N 1
ATOM 721 C CA . THR A 1 92 ? 5.98 -8.109 -6.086 1 95.88 92 THR A CA 1
ATOM 722 C C . THR A 1 92 ? 4.957 -8.32 -7.199 1 95.88 92 THR A C 1
ATOM 724 O O . THR A 1 92 ? 4.918 -9.383 -7.82 1 95.88 92 THR A O 1
ATOM 727 N N . HIS A 1 93 ? 4.195 -7.277 -7.477 1 95.25 93 HIS A N 1
ATOM 728 C CA . HIS A 1 93 ? 3.209 -7.379 -8.547 1 95.25 93 HIS A CA 1
ATOM 729 C C . HIS A 1 93 ? 3.881 -7.449 -9.914 1 95.25 93 HIS A C 1
ATOM 731 O O . HIS A 1 93 ? 3.422 -8.172 -10.797 1 95.25 93 HIS A O 1
ATOM 737 N N . LEU A 1 94 ? 4.926 -6.738 -10.117 1 94.31 94 LEU A N 1
ATOM 738 C CA . LEU A 1 94 ? 5.664 -6.766 -11.375 1 94.31 94 LEU A CA 1
ATOM 739 C C . LEU A 1 94 ? 6.223 -8.156 -11.641 1 94.31 94 LEU A C 1
ATOM 741 O O . LEU A 1 94 ? 6.035 -8.703 -12.734 1 94.31 94 LEU A O 1
ATOM 745 N N . LEU A 1 95 ? 6.84 -8.758 -10.664 1 93.19 95 LEU A N 1
ATOM 746 C CA . LEU A 1 95 ? 7.441 -10.078 -10.812 1 93.19 95 LEU A CA 1
ATOM 747 C C . LEU A 1 95 ? 6.371 -11.148 -10.969 1 93.19 95 LEU A C 1
ATOM 749 O O . LEU A 1 95 ? 6.551 -12.109 -11.727 1 93.19 95 LEU A O 1
ATOM 753 N N . ASN A 1 96 ? 5.238 -10.961 -10.25 1 93.38 96 ASN A N 1
ATOM 754 C CA . ASN A 1 96 ? 4.133 -11.906 -10.359 1 93.38 96 ASN A CA 1
ATOM 755 C C . ASN A 1 96 ? 3.613 -12 -11.789 1 93.38 96 ASN A C 1
ATOM 757 O O . ASN A 1 96 ? 3.18 -13.062 -12.227 1 93.38 96 ASN A O 1
ATOM 761 N N . GLY A 1 97 ? 3.719 -10.906 -12.477 1 90.31 97 GLY A N 1
ATOM 762 C CA . GLY A 1 97 ? 3.279 -10.906 -13.859 1 90.31 97 GLY A CA 1
ATOM 763 C C . GLY A 1 97 ? 4.016 -11.922 -14.719 1 90.31 97 GLY A C 1
ATOM 764 O O . GLY A 1 97 ? 3.465 -12.422 -15.703 1 90.31 97 GLY A O 1
ATOM 765 N N . TRP A 1 98 ? 5.176 -12.281 -14.336 1 88 98 TRP A N 1
ATOM 766 C CA . TRP A 1 98 ? 5.98 -13.195 -15.133 1 88 98 TRP A CA 1
ATOM 767 C C . TRP A 1 98 ? 5.812 -14.633 -14.641 1 88 98 TRP A C 1
ATOM 769 O O . TRP A 1 98 ? 6.426 -15.555 -15.18 1 88 98 TRP A O 1
ATOM 779 N N . THR A 1 99 ? 4.969 -14.773 -13.641 1 89.12 99 THR A N 1
ATOM 780 C CA . THR A 1 99 ? 4.812 -16.109 -13.086 1 89.12 99 THR A CA 1
ATOM 781 C C . THR A 1 99 ? 3.584 -16.812 -13.672 1 89.12 99 THR A C 1
ATOM 783 O O . THR A 1 99 ? 3.336 -17.984 -13.398 1 89.12 99 THR A O 1
ATOM 786 N N . TYR A 1 100 ? 2.822 -16.094 -14.508 1 85.94 100 TYR A N 1
ATOM 787 C CA . TYR A 1 100 ? 1.627 -16.688 -15.094 1 85.94 100 TYR A CA 1
ATOM 788 C C . TYR A 1 100 ? 1.991 -17.625 -16.234 1 85.94 100 TYR A C 1
ATOM 790 O O . TYR A 1 100 ? 1.15 -18.391 -16.719 1 85.94 100 TYR A O 1
ATOM 798 N N . ALA A 1 101 ? 3.213 -17.609 -16.703 1 80.5 101 ALA A N 1
ATOM 799 C CA . ALA A 1 101 ? 3.814 -18.547 -17.656 1 80.5 101 ALA A CA 1
ATOM 800 C C . ALA A 1 101 ? 4.965 -19.312 -17.016 1 80.5 101 ALA A C 1
ATOM 802 O O . ALA A 1 101 ? 5.395 -18.984 -15.898 1 80.5 101 ALA A O 1
ATOM 803 N N . PRO A 1 102 ? 5.219 -20.516 -17.562 1 81.75 102 PRO A N 1
ATOM 804 C CA . PRO A 1 102 ? 6.387 -21.188 -16.984 1 81.75 102 PRO A CA 1
ATOM 805 C C . PRO A 1 102 ? 7.559 -20.25 -16.75 1 81.75 102 PRO A C 1
ATOM 807 O O . PRO A 1 102 ? 7.84 -19.375 -17.578 1 81.75 102 PRO A O 1
ATOM 810 N N . HIS A 1 103 ? 8.078 -20.312 -15.508 1 83.19 103 HIS A N 1
ATOM 811 C CA . HIS A 1 103 ? 9.102 -19.359 -15.117 1 83.19 103 HIS A CA 1
ATOM 812 C C . HIS A 1 103 ? 10.266 -20.047 -14.422 1 83.19 103 HIS A C 1
ATOM 814 O O . HIS A 1 103 ? 10.141 -21.203 -14 1 83.19 103 HIS A O 1
ATOM 820 N N . THR A 1 104 ? 11.367 -19.328 -14.375 1 82.19 104 THR A N 1
ATOM 821 C CA . THR A 1 104 ? 12.625 -19.891 -13.891 1 82.19 104 THR A CA 1
ATOM 822 C C . THR A 1 104 ? 12.664 -19.859 -12.367 1 82.19 104 THR A C 1
ATOM 824 O O . THR A 1 104 ? 11.883 -19.156 -11.727 1 82.19 104 THR A O 1
ATOM 827 N N . PHE A 1 105 ? 13.555 -20.688 -11.805 1 83.31 105 PHE A N 1
ATOM 828 C CA . PHE A 1 105 ? 13.797 -20.734 -10.367 1 83.31 105 PHE A CA 1
ATOM 829 C C . PHE A 1 105 ? 14.266 -19.391 -9.844 1 83.31 105 PHE A C 1
ATOM 831 O O . PHE A 1 105 ? 13.906 -18.984 -8.742 1 83.31 105 PHE A O 1
ATOM 838 N N . GLN A 1 106 ? 15.008 -18.75 -10.711 1 82.38 106 GLN A N 1
ATOM 839 C CA . GLN A 1 106 ? 15.516 -17.438 -10.328 1 82.38 106 GLN A CA 1
ATOM 840 C C . GLN A 1 106 ? 14.375 -16.453 -10.117 1 82.38 106 GLN A C 1
ATOM 842 O O . GLN A 1 106 ? 14.422 -15.625 -9.195 1 82.38 106 GLN A O 1
ATOM 847 N N . LEU A 1 107 ? 13.367 -16.453 -10.906 1 88 107 LEU A N 1
ATOM 848 C CA . LEU A 1 107 ? 12.211 -15.586 -10.75 1 88 107 LEU A CA 1
ATOM 849 C C . LEU A 1 107 ? 11.453 -15.914 -9.469 1 88 107 LEU A C 1
ATOM 851 O O . LEU A 1 107 ? 11.047 -15.008 -8.734 1 88 107 LEU A O 1
ATOM 855 N N . MET A 1 108 ? 11.391 -17.156 -9.211 1 88.44 108 MET A N 1
ATOM 856 C CA . MET A 1 108 ? 10.719 -17.578 -7.992 1 88.44 108 MET A CA 1
ATOM 857 C C . MET A 1 108 ? 11.461 -17.078 -6.758 1 88.44 108 MET A C 1
ATOM 859 O O . MET A 1 108 ? 10.836 -16.594 -5.809 1 88.44 108 MET A O 1
ATOM 863 N N . LEU A 1 109 ? 12.688 -17.219 -6.863 1 88.75 109 LEU A N 1
ATOM 864 C CA . LEU A 1 109 ? 13.508 -16.766 -5.75 1 88.75 109 LEU A CA 1
ATOM 865 C C . LEU A 1 109 ? 13.391 -15.25 -5.57 1 88.75 109 LEU A C 1
ATOM 867 O O . LEU A 1 109 ? 13.25 -14.766 -4.445 1 88.75 109 LEU A O 1
ATOM 871 N N . ALA A 1 110 ? 13.453 -14.531 -6.621 1 90.38 110 ALA A N 1
ATOM 872 C CA . ALA A 1 110 ? 13.312 -13.078 -6.566 1 90.38 110 ALA A CA 1
ATOM 873 C C . ALA A 1 110 ? 11.969 -12.68 -5.969 1 90.38 110 ALA A C 1
ATOM 875 O O . ALA A 1 110 ? 11.898 -11.805 -5.102 1 90.38 110 ALA A O 1
ATOM 876 N N . LEU A 1 111 ? 10.938 -13.297 -6.434 1 93.69 111 LEU A N 1
ATOM 877 C CA . LEU A 1 111 ? 9.602 -13.031 -5.91 1 93.69 111 LEU A CA 1
ATOM 878 C C . LEU A 1 111 ? 9.547 -13.281 -4.41 1 93.69 111 LEU A C 1
ATOM 880 O O . LEU A 1 111 ? 8.984 -12.477 -3.662 1 93.69 111 LEU A O 1
ATOM 884 N N . THR A 1 112 ? 10.188 -14.367 -3.992 1 93.25 112 THR A N 1
ATOM 885 C CA . THR A 1 112 ? 10.188 -14.727 -2.578 1 93.25 112 THR A CA 1
ATOM 886 C C . THR A 1 112 ? 10.914 -13.664 -1.752 1 93.25 112 THR A C 1
ATOM 888 O O . THR A 1 112 ? 10.414 -13.242 -0.703 1 93.25 112 THR A O 1
ATOM 891 N N . ILE A 1 113 ? 11.969 -13.211 -2.215 1 93 113 ILE A N 1
ATOM 892 C CA . ILE A 1 113 ? 12.75 -12.195 -1.516 1 93 113 ILE A CA 1
ATOM 893 C C . ILE A 1 113 ? 11.938 -10.914 -1.379 1 93 113 ILE A C 1
ATOM 895 O O . ILE A 1 113 ? 11.852 -10.336 -0.292 1 93 113 ILE A O 1
ATOM 899 N N . PHE A 1 114 ? 11.312 -10.484 -2.365 1 94.62 114 PHE A N 1
ATOM 900 C CA . PHE A 1 114 ? 10.547 -9.242 -2.332 1 94.62 114 PHE A CA 1
ATOM 901 C C . PHE A 1 114 ? 9.305 -9.391 -1.466 1 94.62 114 PHE A C 1
ATOM 903 O O . PHE A 1 114 ? 8.883 -8.445 -0.8 1 94.62 114 PHE A O 1
ATOM 910 N N . LYS A 1 115 ? 8.727 -10.57 -1.475 1 95.88 115 LYS A N 1
ATOM 911 C CA . LYS A 1 115 ? 7.598 -10.805 -0.579 1 95.88 115 LYS A CA 1
ATOM 912 C C . LYS A 1 115 ? 8.031 -10.734 0.882 1 95.88 115 LYS A C 1
ATOM 914 O O . LYS A 1 115 ? 7.324 -10.172 1.721 1 95.88 115 LYS A O 1
ATOM 919 N N . ILE A 1 116 ? 9.195 -11.297 1.155 1 95.81 116 ILE A N 1
ATOM 920 C CA . ILE A 1 116 ? 9.711 -11.258 2.518 1 95.81 116 ILE A CA 1
ATOM 921 C C . ILE A 1 116 ? 9.992 -9.812 2.926 1 95.81 116 ILE A C 1
ATOM 923 O O . ILE A 1 116 ? 9.625 -9.391 4.023 1 95.81 116 ILE A O 1
ATOM 927 N N . LEU A 1 117 ? 10.609 -9.094 2.076 1 95.75 117 LEU A N 1
ATOM 928 C CA . LEU A 1 117 ? 10.906 -7.695 2.354 1 95.75 117 LEU A CA 1
ATOM 929 C C . LEU A 1 117 ? 9.617 -6.895 2.537 1 95.75 117 LEU A C 1
ATOM 931 O O . LEU A 1 117 ? 9.531 -6.047 3.43 1 95.75 117 LEU A O 1
ATOM 935 N N . THR A 1 118 ? 8.648 -7.117 1.692 1 96.69 118 THR A N 1
ATOM 936 C CA . THR A 1 118 ? 7.355 -6.445 1.821 1 96.69 118 THR A CA 1
ATOM 937 C C . THR A 1 118 ? 6.715 -6.762 3.168 1 96.69 118 THR A C 1
ATOM 939 O O . THR A 1 118 ? 6.203 -5.867 3.844 1 96.69 118 THR A O 1
ATOM 942 N N . ALA A 1 119 ? 6.816 -8.039 3.59 1 97.19 119 ALA A N 1
ATOM 943 C CA . ALA A 1 119 ? 6.266 -8.445 4.883 1 97.19 119 ALA A CA 1
ATOM 944 C C . ALA A 1 119 ? 6.957 -7.711 6.027 1 97.19 119 ALA A C 1
ATOM 946 O O . ALA A 1 119 ? 6.293 -7.18 6.922 1 97.19 119 ALA A O 1
ATOM 947 N N . LEU A 1 120 ? 8.203 -7.625 5.938 1 96.5 120 LEU A N 1
ATOM 948 C CA . LEU A 1 120 ? 8.992 -6.992 6.988 1 96.5 120 LEU A CA 1
ATOM 949 C C . LEU A 1 120 ? 8.664 -5.512 7.102 1 96.5 120 LEU A C 1
ATOM 951 O O . LEU A 1 120 ? 8.383 -5.016 8.195 1 96.5 120 LEU A O 1
ATOM 955 N N . VAL A 1 121 ? 8.656 -4.812 6.008 1 95.38 121 VAL A N 1
ATOM 956 C CA . VAL A 1 121 ? 8.414 -3.375 6.012 1 95.38 121 VAL A CA 1
ATOM 957 C C . VAL A 1 121 ? 6.965 -3.096 6.418 1 95.38 121 VAL A C 1
ATOM 959 O O . VAL A 1 121 ? 6.691 -2.129 7.133 1 95.38 121 VAL A O 1
ATOM 962 N N . SER A 1 122 ? 6.062 -3.902 5.984 1 96.06 122 SER A N 1
ATOM 963 C CA . SER A 1 122 ? 4.664 -3.713 6.355 1 96.06 122 SER A CA 1
ATOM 964 C C . SER A 1 122 ? 4.453 -3.918 7.852 1 96.06 122 SER A C 1
ATOM 966 O O . SER A 1 122 ? 3.715 -3.166 8.492 1 96.06 122 SER A O 1
ATOM 968 N N . CYS A 1 123 ? 5.094 -4.93 8.383 1 95.56 123 CYS A N 1
ATOM 969 C CA . CYS A 1 123 ? 5.004 -5.148 9.82 1 95.56 123 CYS A CA 1
ATOM 970 C C . CYS A 1 123 ? 5.629 -3.99 10.594 1 95.56 123 CYS A C 1
ATOM 972 O O . CYS A 1 123 ? 5.059 -3.518 11.578 1 95.56 123 CYS A O 1
ATOM 974 N N . ALA A 1 124 ? 6.742 -3.561 10.117 1 94.81 124 ALA A N 1
ATOM 975 C CA . ALA A 1 124 ? 7.387 -2.404 10.734 1 94.81 124 ALA A CA 1
ATOM 976 C C . ALA A 1 124 ? 6.484 -1.177 10.68 1 94.81 124 ALA A C 1
ATOM 978 O O . ALA A 1 124 ? 6.402 -0.412 11.641 1 94.81 124 ALA A O 1
ATOM 979 N N . THR A 1 125 ? 5.785 -0.925 9.523 1 94.12 125 THR A N 1
ATOM 980 C CA . THR A 1 125 ? 4.871 0.202 9.367 1 94.12 125 THR A CA 1
ATOM 981 C C . THR A 1 125 ? 3.715 0.102 10.352 1 94.12 125 THR A C 1
ATOM 983 O O . THR A 1 125 ? 3.352 1.091 10.992 1 94.12 125 THR A O 1
ATOM 986 N N . ALA A 1 126 ? 3.184 -1.113 10.547 1 94.62 126 ALA A N 1
ATOM 987 C CA . ALA A 1 126 ? 2.09 -1.315 11.492 1 94.62 126 ALA A CA 1
ATOM 988 C C . ALA A 1 126 ? 2.525 -0.979 12.914 1 94.62 126 ALA A C 1
ATOM 990 O O . ALA A 1 126 ? 1.798 -0.311 13.648 1 94.62 126 ALA A O 1
ATOM 991 N N . ILE A 1 127 ? 3.688 -1.363 13.258 1 93.81 127 ILE A N 1
ATOM 992 C CA . ILE A 1 127 ? 4.227 -1.105 14.594 1 93.81 127 ILE A CA 1
ATOM 993 C C . ILE A 1 127 ? 4.465 0.392 14.773 1 93.81 127 ILE A C 1
ATOM 995 O O . ILE A 1 127 ? 4.105 0.964 15.805 1 93.81 127 ILE A O 1
ATOM 999 N N . THR A 1 128 ? 5.047 1.059 13.852 1 91.19 128 THR A N 1
ATOM 1000 C CA . THR A 1 128 ? 5.32 2.49 13.906 1 91.19 128 THR A CA 1
ATOM 1001 C C . THR A 1 128 ? 4.02 3.281 14.055 1 91.19 128 THR A C 1
ATOM 1003 O O . THR A 1 128 ? 3.957 4.246 14.812 1 91.19 128 THR A O 1
ATOM 1006 N N . LEU A 1 129 ? 3.006 2.914 13.344 1 90.69 129 LEU A N 1
ATOM 1007 C CA . LEU A 1 129 ? 1.731 3.623 13.391 1 90.69 129 LEU A CA 1
ATOM 1008 C C . LEU A 1 129 ? 1.089 3.496 14.766 1 90.69 129 LEU A C 1
ATOM 1010 O O . LEU A 1 129 ? 0.511 4.457 15.273 1 90.69 129 LEU A O 1
ATOM 1014 N N . ILE A 1 130 ? 1.209 2.342 15.359 1 90.62 130 ILE A N 1
ATOM 1015 C CA . ILE A 1 130 ? 0.681 2.146 16.703 1 90.62 130 ILE A CA 1
ATOM 1016 C C . ILE A 1 130 ? 1.378 3.098 17.672 1 90.62 130 ILE A C 1
ATOM 1018 O O . ILE A 1 130 ? 0.727 3.73 18.5 1 90.62 130 ILE A O 1
ATOM 1022 N N . THR A 1 131 ? 2.643 3.248 17.547 1 89.06 131 THR A N 1
ATOM 1023 C CA . THR A 1 131 ? 3.42 4.109 18.422 1 89.06 131 THR A CA 1
ATOM 1024 C C . THR A 1 131 ? 3.082 5.578 18.188 1 89.06 131 THR A C 1
ATOM 1026 O O . THR A 1 131 ? 3.004 6.367 19.125 1 89.06 131 THR A O 1
ATOM 1029 N N . LEU A 1 132 ? 2.928 5.938 17 1 84 132 LEU A N 1
ATOM 1030 C CA . LEU A 1 132 ? 2.574 7.312 16.656 1 84 132 LEU A CA 1
ATOM 1031 C C . LEU A 1 132 ? 1.21 7.684 17.219 1 84 132 LEU A C 1
ATOM 1033 O O . LEU A 1 132 ? 1.023 8.797 17.719 1 84 132 LEU A O 1
ATOM 1037 N N . ILE A 1 133 ? 0.243 6.746 17.125 1 85.5 133 ILE A N 1
ATOM 1038 C CA . ILE A 1 133 ? -1.097 6.973 17.656 1 85.5 133 ILE A CA 1
ATOM 1039 C C . ILE A 1 133 ? -1.022 7.188 19.172 1 85.5 133 ILE A C 1
ATOM 1041 O O . ILE A 1 133 ? -1.665 8.094 19.719 1 85.5 133 ILE A O 1
ATOM 1045 N N . ARG A 1 134 ? -0.229 6.453 19.781 1 86 134 ARG A N 1
ATOM 1046 C CA . ARG A 1 134 ? -0.065 6.582 21.234 1 86 134 ARG A CA 1
ATOM 1047 C C . ARG A 1 134 ? 0.526 7.941 21.594 1 86 134 ARG A C 1
ATOM 1049 O O . ARG A 1 134 ? 0.067 8.594 22.531 1 86 134 ARG A O 1
ATOM 1056 N N . LEU A 1 135 ? 1.453 8.375 20.844 1 82.94 135 LEU A N 1
ATOM 1057 C CA . LEU A 1 135 ? 2.082 9.672 21.078 1 82.94 135 LEU A CA 1
ATOM 1058 C C . LEU A 1 135 ? 1.096 10.805 20.828 1 82.94 135 LEU A C 1
ATOM 1060 O O . LEU A 1 135 ? 1.043 11.766 21.609 1 82.94 135 LEU A O 1
ATOM 1064 N N . LEU A 1 136 ? 0.354 10.688 19.812 1 80.75 136 LEU A N 1
ATOM 1065 C CA . LEU A 1 136 ? -0.609 11.719 19.453 1 80.75 136 LEU A CA 1
ATOM 1066 C C . LEU A 1 136 ? -1.707 11.828 20.5 1 80.75 136 LEU A C 1
ATOM 1068 O O . LEU A 1 136 ? -2.146 12.93 20.844 1 80.75 136 LEU A O 1
ATOM 1072 N N . LEU A 1 137 ? -2.127 10.711 21.016 1 82.94 137 LEU A N 1
ATOM 1073 C CA . LEU A 1 137 ? -3.145 10.703 22.062 1 82.94 137 LEU A CA 1
ATOM 1074 C C . LEU A 1 137 ? -2.617 11.352 23.328 1 82.94 137 LEU A C 1
ATOM 1076 O O . LEU A 1 137 ? -3.344 12.078 24.016 1 82.94 137 LEU A O 1
ATOM 1080 N N . GLN A 1 138 ? -1.423 11.164 23.562 1 84.62 138 GLN A N 1
ATOM 1081 C CA . GLN A 1 138 ? -0.812 11.789 24.734 1 84.62 138 GLN A CA 1
ATOM 1082 C C . GLN A 1 138 ? -0.732 13.305 24.562 1 84.62 138 GLN A C 1
ATOM 1084 O O . GLN A 1 138 ? -0.985 14.047 25.516 1 84.62 138 GLN A O 1
ATOM 1089 N N . LEU A 1 139 ? -0.403 13.672 23.422 1 80.5 139 LEU A N 1
ATOM 1090 C CA . LEU A 1 139 ? -0.317 15.094 23.141 1 80.5 139 LEU A CA 1
ATOM 1091 C C . LEU A 1 139 ? -1.695 15.75 23.203 1 80.5 139 LEU A C 1
ATOM 1093 O O . LEU A 1 139 ? -1.838 16.859 23.703 1 80.5 139 LEU A O 1
ATOM 1097 N N . LYS A 1 140 ? -2.658 15.031 22.719 1 80 140 LYS A N 1
ATOM 1098 C CA . LYS A 1 140 ? -4.02 15.555 22.75 1 80 140 LYS A CA 1
ATOM 1099 C C . LYS A 1 140 ? -4.531 15.695 24.172 1 80 140 LYS A C 1
ATOM 1101 O O . LYS A 1 140 ? -5.188 16.688 24.516 1 80 140 LYS A O 1
ATOM 1106 N N . VAL A 1 141 ? -4.219 14.742 24.906 1 79.69 141 VAL A N 1
ATOM 1107 C CA . VAL A 1 141 ? -4.617 14.797 26.312 1 79.69 141 VAL A CA 1
ATOM 1108 C C . VAL A 1 141 ? -3.928 15.977 27 1 79.69 141 VAL A C 1
ATOM 1110 O O . VAL A 1 141 ? -4.551 16.703 27.781 1 79.69 141 VAL A O 1
ATOM 1113 N N . ARG A 1 142 ? -2.732 16.172 26.625 1 83 142 ARG A N 1
ATOM 1114 C CA . ARG A 1 142 ? -1.979 17.266 27.219 1 83 142 ARG A CA 1
ATOM 1115 C C . ARG A 1 142 ? -2.537 18.609 26.781 1 83 142 ARG A C 1
ATOM 1117 O O . ARG A 1 142 ? -2.633 19.547 27.578 1 83 142 ARG A O 1
ATOM 1124 N N . GLU A 1 143 ? -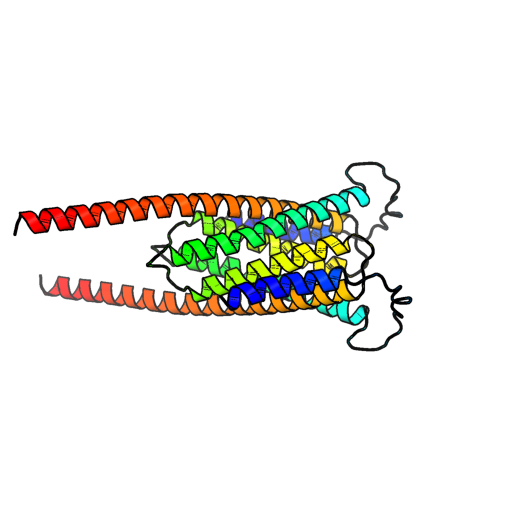2.867 18.672 25.578 1 82.19 143 GLU A N 1
ATOM 1125 C CA . GLU A 1 143 ? -3.434 19.906 25.047 1 82.19 143 GLU A CA 1
ATOM 1126 C C . GLU A 1 143 ? -4.766 20.234 25.703 1 82.19 143 GLU A C 1
ATOM 1128 O O . GLU A 1 143 ? -5.023 21.391 26.062 1 82.19 143 GLU A O 1
ATOM 1133 N N . LEU A 1 144 ? -5.566 19.203 25.797 1 80.31 144 LEU A N 1
ATOM 1134 C CA . LEU A 1 144 ? -6.863 19.375 26.453 1 80.31 144 LEU A CA 1
ATOM 1135 C C . LEU A 1 144 ? -6.691 19.797 27.906 1 80.31 144 LEU A C 1
ATOM 1137 O O . LEU A 1 144 ? -7.441 20.641 28.406 1 80.31 144 LEU A O 1
ATOM 1141 N N . PHE A 1 145 ? -5.695 19.266 28.5 1 83.56 145 PHE A N 1
ATOM 1142 C CA . PHE A 1 145 ? -5.383 19.625 29.875 1 83.56 145 PHE A CA 1
ATOM 1143 C C . PHE A 1 145 ? -4.945 21.078 29.984 1 83.56 145 PHE A C 1
ATOM 1145 O O . PHE A 1 145 ? -5.383 21.797 30.875 1 83.56 145 PHE A O 1
ATOM 1152 N N . LEU A 1 146 ? -4.215 21.547 29.094 1 88.12 146 LEU A N 1
ATOM 1153 C CA . LEU A 1 146 ? -3.713 22.906 29.094 1 88.12 146 LEU A CA 1
ATOM 1154 C C . LEU A 1 146 ? -4.836 23.906 28.781 1 88.12 146 LEU A C 1
ATOM 1156 O O . LEU A 1 146 ? -4.891 24.984 29.375 1 88.12 146 LEU A O 1
ATOM 1160 N N . LYS A 1 147 ? -5.66 23.5 27.906 1 87.06 147 LYS A N 1
ATOM 1161 C CA . LYS A 1 147 ? -6.801 24.359 27.594 1 87.06 147 LYS A CA 1
ATOM 1162 C C . LYS A 1 147 ? -7.734 24.5 28.797 1 87.06 147 LYS A C 1
ATOM 1164 O O . LYS A 1 147 ? -8.234 25.594 29.062 1 87.06 147 LYS A O 1
ATOM 1169 N N . LYS A 1 148 ? -7.941 23.438 29.453 1 87.44 148 LYS A N 1
ATOM 1170 C CA . LYS A 1 148 ? -8.766 23.469 30.656 1 87.44 148 LYS A CA 1
ATOM 1171 C C . LYS A 1 148 ? -8.141 24.359 31.734 1 87.44 148 LYS A C 1
ATOM 1173 O O . LYS A 1 148 ? -8.836 25.141 32.375 1 87.44 148 LYS A O 1
ATOM 1178 N N . LYS A 1 149 ? -6.918 24.266 31.922 1 88.56 149 LYS A N 1
ATOM 1179 C CA . LYS A 1 149 ? -6.215 25.078 32.906 1 88.56 149 LYS A CA 1
ATOM 1180 C C . LYS A 1 149 ? -6.242 26.547 32.531 1 88.56 149 LYS A C 1
ATOM 1182 O O . LYS A 1 149 ? -6.387 27.422 33.406 1 88.56 149 LYS A O 1
ATOM 1187 N N . ALA A 1 150 ? -6.145 26.875 31.312 1 89.12 150 ALA A N 1
ATOM 1188 C CA . ALA A 1 150 ? -6.207 28.25 30.828 1 89.12 150 ALA A CA 1
ATOM 1189 C C . ALA A 1 150 ? -7.594 28.844 31.062 1 89.12 150 ALA A C 1
ATOM 1191 O O . ALA A 1 150 ? -7.715 30 31.469 1 89.12 150 ALA A O 1
ATOM 1192 N N . TRP A 1 151 ? -8.555 28 30.812 1 88.5 151 TRP A N 1
ATOM 1193 C CA . TRP A 1 151 ? -9.93 28.422 31.047 1 88.5 151 TRP A CA 1
ATOM 1194 C C . TRP A 1 151 ? -10.172 28.688 32.531 1 88.5 151 TRP A C 1
ATOM 1196 O O . TRP A 1 151 ? -10.836 29.672 32.875 1 88.5 151 TRP A O 1
ATOM 1206 N N . GLU A 1 152 ? -9.602 27.891 33.344 1 88.44 152 GLU A N 1
ATOM 1207 C CA . GLU A 1 152 ? -9.742 28.047 34.781 1 88.44 152 GLU A CA 1
ATOM 1208 C C . GLU A 1 152 ? -9.016 29.312 35.25 1 88.44 152 GLU A C 1
ATOM 1210 O O . GLU A 1 152 ? -9.523 30.031 36.125 1 88.44 152 GLU A O 1
ATOM 1215 N N . LEU A 1 153 ? -7.941 29.672 34.75 1 89.25 153 LEU A N 1
ATOM 1216 C CA . LEU A 1 153 ? -7.152 30.844 35.125 1 89.25 153 LEU A CA 1
ATOM 1217 C C . LEU A 1 153 ? -7.824 32.125 34.656 1 89.25 153 LEU A C 1
ATOM 1219 O O . LEU A 1 153 ? -7.828 33.125 35.344 1 89.25 153 LEU A O 1
ATOM 1223 N N . ASP A 1 154 ? -8.312 32.062 33.406 1 87.5 154 ASP A N 1
ATOM 1224 C CA . ASP A 1 154 ? -9.031 33.219 32.875 1 87.5 154 ASP A CA 1
ATOM 1225 C C . ASP A 1 154 ? -10.289 33.5 33.688 1 87.5 154 ASP A C 1
ATOM 1227 O O . ASP A 1 154 ? -10.648 34.656 33.906 1 87.5 154 ASP A O 1
ATOM 1231 N N . GLY A 1 155 ? -10.945 32.406 34.094 1 82.94 155 GLY A N 1
ATOM 1232 C CA . GLY A 1 155 ? -12.109 32.562 34.938 1 82.94 155 GLY A CA 1
ATOM 1233 C C . GLY A 1 155 ? -11.773 33.156 36.281 1 82.94 155 GLY A C 1
ATOM 1234 O O . GLY A 1 155 ? -12.578 33.875 36.875 1 82.94 155 GLY A O 1
ATOM 1235 N N . LYS A 1 156 ? -10.617 33.156 36.844 1 81.19 156 LYS A N 1
ATOM 1236 C CA . LYS A 1 156 ? -10.211 33.688 38.156 1 81.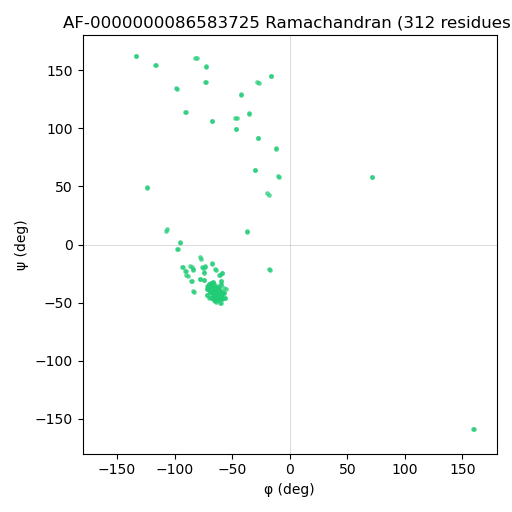19 156 LYS A CA 1
ATOM 1237 C C . LYS A 1 156 ? -9.758 35.156 38.031 1 81.19 156 LYS A C 1
ATOM 1239 O O . LYS A 1 156 ? -9.875 35.906 38.969 1 81.19 156 LYS A O 1
ATOM 1244 N N . LEU A 1 157 ? -9.297 35.469 36.844 1 79.38 157 LEU A N 1
ATOM 1245 C CA . LEU A 1 157 ? -8.797 36.812 36.656 1 79.38 157 LEU A CA 1
ATOM 1246 C C . LEU A 1 157 ? -9.938 37.75 36.281 1 79.38 157 LEU A C 1
ATOM 1248 O O . LEU A 1 157 ? -9.805 38.969 36.406 1 79.38 157 LEU A O 1
ATOM 1252 N N . GLY A 1 158 ? -11.008 37.188 35.844 1 62.5 158 GLY A N 1
ATOM 1253 C CA . GLY A 1 158 ? -12.156 38.031 35.594 1 62.5 158 GLY A CA 1
ATOM 1254 C C . GLY A 1 158 ? -13.188 38 36.719 1 62.5 158 GLY A C 1
ATOM 1255 O O . GLY A 1 158 ? -13.164 37.062 37.531 1 62.5 158 GLY A O 1
ATOM 1256 N N . MET B 1 1 ? 22.469 11.531 -4.641 1 40.59 1 MET B N 1
ATOM 1257 C CA . MET B 1 1 ? 22.766 10.922 -5.934 1 40.59 1 MET B CA 1
ATOM 1258 C C . MET B 1 1 ? 22.859 9.406 -5.809 1 40.59 1 MET B C 1
ATOM 1260 O O . MET B 1 1 ? 22.406 8.672 -6.699 1 40.59 1 MET B O 1
ATOM 1264 N N . SER B 1 2 ? 23.219 8.992 -4.547 1 47.16 2 SER B N 1
ATOM 1265 C CA . SER B 1 2 ? 23.594 7.586 -4.395 1 47.16 2 SER B CA 1
ATOM 1266 C C . SER B 1 2 ? 22.359 6.711 -4.164 1 47.16 2 SER B C 1
ATOM 1268 O O . SER B 1 2 ? 22.297 5.59 -4.668 1 47.16 2 SER B O 1
ATOM 1270 N N . LYS B 1 3 ? 21.406 7.305 -3.543 1 47.81 3 LYS B N 1
ATOM 1271 C CA . LYS B 1 3 ? 20.266 6.465 -3.178 1 47.81 3 LYS B CA 1
ATOM 1272 C C . LYS B 1 3 ? 19.359 6.207 -4.383 1 47.81 3 LYS B C 1
ATOM 1274 O O . LYS B 1 3 ? 18.812 5.113 -4.531 1 47.81 3 LYS B O 1
ATOM 1279 N N . GLY B 1 4 ? 19.297 7.117 -5.309 1 46.78 4 GLY B N 1
ATOM 1280 C CA . GLY B 1 4 ? 18.578 6.922 -6.559 1 46.78 4 GLY B CA 1
ATOM 1281 C C . GLY B 1 4 ? 19.188 5.84 -7.43 1 46.78 4 GLY B C 1
ATOM 1282 O O . GLY B 1 4 ? 18.469 5.031 -8.023 1 46.78 4 GLY B O 1
ATOM 1283 N N . ILE B 1 5 ? 20.453 5.824 -7.414 1 50.31 5 ILE B N 1
ATOM 1284 C CA . ILE B 1 5 ? 21.203 4.863 -8.219 1 50.31 5 ILE B CA 1
ATOM 1285 C C . ILE B 1 5 ? 20.984 3.453 -7.676 1 50.31 5 ILE B C 1
ATOM 1287 O O . ILE B 1 5 ? 20.797 2.504 -8.438 1 50.31 5 ILE B O 1
ATOM 1291 N N . ALA B 1 6 ? 20.844 3.457 -6.426 1 50.22 6 ALA B N 1
ATOM 1292 C CA . ALA B 1 6 ? 20.688 2.131 -5.828 1 50.22 6 ALA B CA 1
ATOM 1293 C C . ALA B 1 6 ? 19.344 1.506 -6.207 1 50.22 6 ALA B C 1
ATOM 1295 O O . ALA B 1 6 ? 19.281 0.312 -6.508 1 50.22 6 ALA B O 1
ATOM 1296 N N . THR B 1 7 ? 18.281 2.264 -6.266 1 52.41 7 THR B N 1
ATOM 1297 C CA . THR B 1 7 ? 16.969 1.78 -6.664 1 52.41 7 THR B CA 1
ATOM 1298 C C . THR B 1 7 ? 16.969 1.358 -8.133 1 52.41 7 THR B C 1
ATOM 1300 O O . THR B 1 7 ? 16.406 0.322 -8.484 1 52.41 7 THR B O 1
ATOM 1303 N N . VAL B 1 8 ? 17.609 2.125 -8.938 1 53.19 8 VAL B N 1
ATOM 1304 C CA . VAL B 1 8 ? 17.719 1.782 -10.352 1 53.19 8 VAL B CA 1
ATOM 1305 C C . VAL B 1 8 ? 18.562 0.521 -10.516 1 53.19 8 VAL B C 1
ATOM 1307 O O . VAL B 1 8 ? 18.203 -0.372 -11.289 1 53.19 8 VAL B O 1
ATOM 1310 N N . LEU B 1 9 ? 19.547 0.418 -9.797 1 51.5 9 LEU B N 1
ATOM 1311 C CA . LEU B 1 9 ? 20.422 -0.748 -9.867 1 51.5 9 LEU B CA 1
ATOM 1312 C C . LEU B 1 9 ? 19.703 -2.002 -9.398 1 51.5 9 LEU B C 1
ATOM 1314 O O . LEU B 1 9 ? 19.859 -3.076 -9.984 1 51.5 9 LEU B O 1
ATOM 1318 N N . LEU B 1 10 ? 18.938 -1.856 -8.398 1 55.28 10 LEU B N 1
ATOM 1319 C CA . LEU B 1 10 ? 18.172 -3.004 -7.93 1 55.28 10 LEU B CA 1
ATOM 1320 C C . LEU B 1 10 ? 17.141 -3.434 -8.977 1 55.28 10 LEU B C 1
ATOM 1322 O O . LEU B 1 10 ? 16.969 -4.629 -9.219 1 55.28 10 LEU B O 1
ATOM 1326 N N . ILE B 1 11 ? 16.578 -2.453 -9.633 1 56.5 11 ILE B N 1
ATOM 1327 C CA . ILE B 1 11 ? 15.648 -2.764 -10.711 1 56.5 11 ILE B CA 1
ATOM 1328 C C . ILE B 1 11 ? 16.406 -3.42 -11.867 1 56.5 11 ILE B C 1
ATOM 1330 O O . ILE B 1 11 ? 15.938 -4.414 -12.43 1 56.5 11 ILE B O 1
ATOM 1334 N N . LEU B 1 12 ? 17.453 -2.826 -12.141 1 52.16 12 LEU B N 1
ATOM 1335 C CA . LEU B 1 12 ? 18.25 -3.391 -13.219 1 52.16 12 LEU B CA 1
ATOM 1336 C C . LEU B 1 12 ? 18.719 -4.797 -12.867 1 52.16 12 LEU B C 1
ATOM 1338 O O . LEU B 1 12 ? 18.719 -5.691 -13.719 1 52.16 12 LEU B O 1
ATOM 1342 N N . CYS B 1 13 ? 19.141 -4.961 -11.695 1 53.75 13 CYS B N 1
ATOM 1343 C CA . CYS B 1 13 ? 19.578 -6.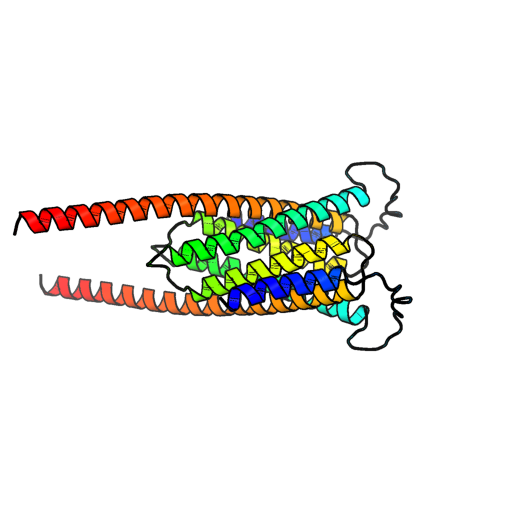285 -11.273 1 53.75 13 CYS B CA 1
ATOM 1344 C C . CYS B 1 13 ? 18.422 -7.289 -11.352 1 53.75 13 CYS B C 1
ATOM 1346 O O . CYS B 1 13 ? 18.609 -8.422 -11.805 1 53.75 13 CYS B O 1
ATOM 1348 N N . LEU B 1 14 ? 17.359 -6.828 -10.969 1 54.94 14 LEU B N 1
ATOM 1349 C CA . LEU B 1 14 ? 16.188 -7.703 -11.047 1 54.94 14 LEU B CA 1
ATOM 1350 C C . LEU B 1 14 ? 15.844 -8.023 -12.492 1 54.94 14 LEU B C 1
ATOM 1352 O O . LEU B 1 14 ? 15.469 -9.148 -12.812 1 54.94 14 LEU B O 1
ATOM 1356 N N . LEU B 1 15 ? 15.945 -7.059 -13.281 1 52.97 15 LEU B N 1
ATOM 1357 C CA . LEU B 1 15 ? 15.719 -7.316 -14.695 1 52.97 15 LEU B CA 1
ATOM 1358 C C . LEU B 1 15 ? 16.719 -8.336 -15.234 1 52.97 15 LEU B C 1
ATOM 1360 O O . LEU B 1 15 ? 16.359 -9.203 -16.031 1 52.97 15 LEU B O 1
ATOM 1364 N N . VAL B 1 16 ? 17.922 -8.172 -14.906 1 51.72 16 VAL B N 1
ATOM 1365 C CA . VAL B 1 16 ? 18.922 -9.133 -15.367 1 51.72 16 VAL B CA 1
ATOM 1366 C C . VAL B 1 16 ? 18.594 -10.523 -14.82 1 51.72 16 VAL B C 1
ATOM 1368 O O . VAL B 1 16 ? 18.766 -11.523 -15.523 1 51.72 16 VAL B O 1
ATOM 1371 N N . LEU B 1 17 ? 18.188 -10.523 -13.648 1 52.59 17 LEU B N 1
ATOM 1372 C CA . LEU B 1 17 ? 17.875 -11.82 -13.062 1 52.59 17 LEU B CA 1
ATOM 1373 C C . LEU B 1 17 ? 16.719 -12.492 -13.797 1 52.59 17 LEU B C 1
ATOM 1375 O O . LEU B 1 17 ? 16.719 -13.711 -13.977 1 52.59 17 LEU B O 1
ATOM 1379 N N . VAL B 1 18 ? 15.82 -11.617 -14.117 1 51.72 18 VAL B N 1
ATOM 1380 C CA . VAL B 1 18 ? 14.672 -12.156 -14.836 1 51.72 18 VAL B CA 1
ATOM 1381 C C . VAL B 1 18 ? 15.102 -12.586 -16.234 1 51.72 18 VAL B C 1
ATOM 1383 O O . VAL B 1 18 ? 14.602 -13.578 -16.781 1 51.72 18 VAL B O 1
ATOM 1386 N N . THR B 1 19 ? 15.859 -11.695 -16.844 1 47.47 19 THR B N 1
ATOM 1387 C CA . THR B 1 19 ? 16.234 -12.047 -18.219 1 47.47 19 THR B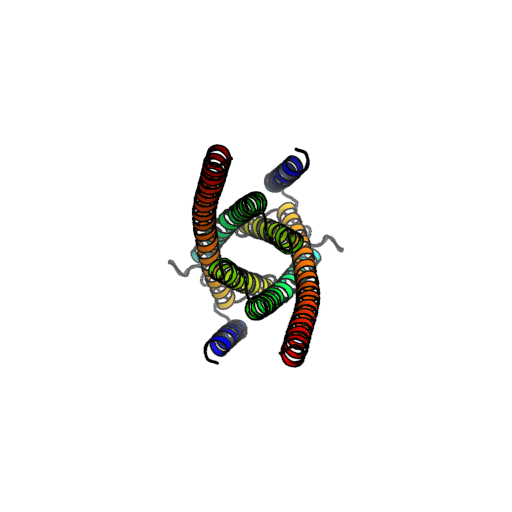 CA 1
ATOM 1388 C C . THR B 1 19 ? 17.328 -13.117 -18.219 1 47.47 19 THR B C 1
ATOM 1390 O O . THR B 1 19 ? 17.828 -13.492 -19.281 1 47.47 19 THR B O 1
ATOM 1393 N N . ALA B 1 20 ? 18 -13.266 -17.156 1 47.03 20 ALA B N 1
ATOM 1394 C CA . ALA B 1 20 ? 19 -14.32 -17.25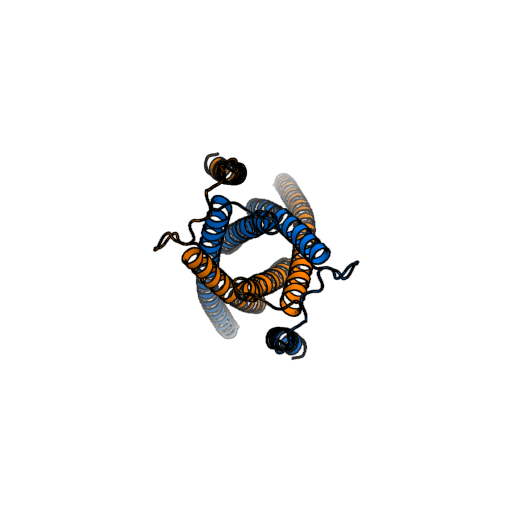 1 47.03 20 ALA B CA 1
ATOM 1395 C C . ALA B 1 20 ? 18.406 -15.594 -17.844 1 47.03 20 ALA B C 1
ATOM 1397 O O . ALA B 1 20 ? 17.266 -15.953 -17.547 1 47.03 20 ALA B O 1
ATOM 1398 N N . GLU B 1 21 ? 18.812 -15.906 -19.094 1 43.28 21 GLU B N 1
ATOM 1399 C CA . GLU B 1 21 ? 18.531 -17 -20.016 1 43.28 21 GLU B CA 1
ATOM 1400 C C . GLU B 1 21 ? 18.141 -18.266 -19.266 1 43.28 21 GLU B C 1
ATOM 1402 O O . GLU B 1 21 ? 18.562 -18.484 -18.141 1 43.28 21 GLU B O 1
ATOM 1407 N N . ASP B 1 22 ? 17.109 -18.953 -19.828 1 41.91 22 ASP B N 1
ATOM 1408 C CA . ASP B 1 22 ? 16.547 -20.297 -19.734 1 41.91 22 ASP B CA 1
ATOM 1409 C C . ASP B 1 22 ? 17.656 -21.344 -19.578 1 41.91 22 ASP B C 1
ATOM 1411 O O . ASP B 1 22 ? 18.078 -21.969 -20.562 1 41.91 22 ASP B O 1
ATOM 1415 N N . ASP B 1 23 ? 18.953 -21 -19.312 1 39.84 23 ASP B N 1
ATOM 1416 C CA . ASP B 1 23 ? 19.5 -22.344 -19.266 1 39.84 23 ASP B CA 1
ATOM 1417 C C . ASP B 1 23 ? 18.5 -23.328 -18.656 1 39.84 23 ASP B C 1
ATOM 1419 O O . ASP B 1 23 ? 17.734 -22.969 -17.766 1 39.84 23 ASP B O 1
ATOM 1423 N N . GLU B 1 24 ? 18.078 -24.219 -19.547 1 37.5 24 GLU B N 1
ATOM 1424 C CA . GLU B 1 24 ? 17.328 -25.422 -19.172 1 37.5 24 GLU B CA 1
ATOM 1425 C C . GLU B 1 24 ? 17.516 -25.75 -17.703 1 37.5 24 GLU B C 1
ATOM 1427 O O . GLU B 1 24 ? 18.578 -26.25 -17.312 1 37.5 24 GLU B O 1
ATOM 1432 N N . PHE B 1 25 ? 17.453 -24.812 -16.828 1 37.31 25 PHE B N 1
ATOM 1433 C CA . PHE B 1 25 ? 17.578 -25.438 -15.508 1 37.31 25 PHE B CA 1
ATOM 1434 C C . PHE B 1 25 ? 17.078 -26.875 -15.531 1 37.31 25 PHE B C 1
ATOM 1436 O O . PHE B 1 25 ? 15.977 -27.141 -16.016 1 37.31 25 PHE B O 1
ATOM 1443 N N . PRO B 1 26 ? 18 -27.859 -15.797 1 36.62 26 PRO B N 1
ATOM 1444 C CA . PRO B 1 26 ? 17.5 -29.219 -15.609 1 36.62 26 PRO B CA 1
ATOM 1445 C C . PRO B 1 26 ? 16.219 -29.266 -14.789 1 36.62 26 PRO B C 1
ATOM 1447 O O . PRO B 1 26 ? 15.906 -28.328 -14.055 1 36.62 26 PRO B O 1
ATOM 1450 N N . ARG B 1 27 ? 15.289 -30.125 -15.016 1 35.5 27 ARG B N 1
ATOM 1451 C CA . ARG B 1 27 ? 14.234 -30.578 -14.125 1 35.5 27 ARG B CA 1
ATOM 1452 C C . ARG B 1 27 ? 14.484 -30.125 -12.695 1 35.5 27 ARG B C 1
ATOM 1454 O O . ARG B 1 27 ? 15.602 -30.234 -12.188 1 35.5 27 ARG B O 1
ATOM 1461 N N . VAL B 1 28 ? 14.078 -28.75 -12.289 1 41.66 28 VAL B N 1
ATOM 1462 C CA . VAL B 1 28 ? 14.023 -28.484 -10.859 1 41.66 28 VAL B CA 1
ATOM 1463 C C . VAL B 1 28 ? 14.18 -29.781 -10.078 1 41.66 28 VAL B C 1
ATOM 1465 O O . VAL B 1 28 ? 13.305 -30.641 -10.133 1 41.66 28 VAL B O 1
ATOM 1468 N N . ASN B 1 29 ? 15.242 -30.406 -10.305 1 38.88 29 ASN B N 1
ATOM 1469 C CA . ASN B 1 29 ? 15.398 -31.547 -9.422 1 38.88 29 ASN B CA 1
ATOM 1470 C C . ASN B 1 29 ? 14.727 -31.312 -8.07 1 38.88 29 ASN B C 1
ATOM 1472 O O . ASN B 1 29 ? 15.172 -30.469 -7.289 1 38.88 29 ASN B O 1
ATOM 1476 N N . CYS B 1 30 ? 13.234 -31.156 -8.141 1 44.41 30 CYS B N 1
ATOM 1477 C CA . CYS B 1 30 ? 12.414 -31.297 -6.945 1 44.41 30 CYS B CA 1
ATOM 1478 C C . CYS B 1 30 ? 13.18 -32.031 -5.852 1 44.41 30 CYS B C 1
ATOM 1480 O O . CYS B 1 30 ? 12.672 -32.25 -4.75 1 44.41 30 CYS B O 1
ATOM 1482 N N . ASP B 1 31 ? 14.164 -32.719 -6.418 1 43.5 31 ASP B N 1
ATOM 1483 C CA . ASP B 1 31 ? 14.789 -33.625 -5.445 1 43.5 31 ASP B CA 1
ATOM 1484 C C . ASP B 1 31 ? 15.672 -32.844 -4.473 1 43.5 31 ASP B C 1
ATOM 1486 O O . ASP B 1 31 ? 16.391 -33.438 -3.666 1 43.5 31 ASP B O 1
ATOM 1490 N N . GLU B 1 32 ? 16.203 -31.609 -4.855 1 48.75 32 GLU B N 1
ATOM 1491 C CA . GLU B 1 32 ? 17.172 -31.172 -3.861 1 48.75 32 GLU B CA 1
ATOM 1492 C C . GLU B 1 32 ? 16.5 -30.844 -2.533 1 48.75 32 GLU B C 1
ATOM 1494 O O . GLU B 1 32 ? 15.477 -30.156 -2.506 1 48.75 32 GLU B O 1
ATOM 1499 N N . GLU B 1 33 ? 16.609 -31.625 -1.546 1 54.12 33 GLU B N 1
ATOM 1500 C CA . GLU B 1 33 ? 16.391 -31.672 -0.104 1 54.12 33 GLU B CA 1
ATOM 1501 C C . GLU B 1 33 ? 16.969 -30.438 0.585 1 54.12 33 GLU B C 1
ATOM 1503 O O . GLU B 1 33 ? 18.078 -30.031 0.287 1 54.12 33 GLU B O 1
ATOM 1508 N N . GLY B 1 34 ? 16.266 -29.391 0.948 1 60.06 34 GLY B N 1
ATOM 1509 C CA . GLY B 1 34 ? 16.719 -28.359 1.852 1 60.06 34 GLY B CA 1
ATOM 1510 C C . GLY B 1 34 ? 15.938 -27.062 1.724 1 60.06 34 GLY B C 1
ATOM 1511 O O . GLY B 1 34 ? 14.789 -27.078 1.287 1 60.06 34 GLY B O 1
ATOM 1512 N N . PHE B 1 35 ? 16.656 -25.953 2.23 1 65.31 35 PHE B N 1
ATOM 1513 C CA . PHE B 1 35 ? 16.094 -24.609 2.357 1 65.31 35 PHE B CA 1
ATOM 1514 C C . PHE B 1 35 ? 15.82 -24 0.987 1 65.31 35 PHE B C 1
ATOM 1516 O O . PHE B 1 35 ? 14.922 -23.172 0.839 1 65.31 35 PHE B O 1
ATOM 1523 N N . TRP B 1 36 ? 16.406 -24.547 -0.051 1 68.69 36 TRP B N 1
ATOM 1524 C CA . TRP B 1 36 ? 16.266 -23.984 -1.387 1 68.69 36 TRP B CA 1
ATOM 1525 C C . TRP B 1 36 ? 15.359 -24.844 -2.258 1 68.69 36 TRP B C 1
ATOM 1527 O O . TRP B 1 36 ? 15.281 -24.641 -3.471 1 68.69 36 TRP B O 1
ATOM 1537 N N . SER B 1 37 ? 14.688 -25.734 -1.582 1 81 37 SER B N 1
ATOM 1538 C CA . SER B 1 37 ? 13.742 -26.547 -2.34 1 81 37 SER B CA 1
ATOM 1539 C C . SER B 1 37 ? 12.516 -25.75 -2.744 1 81 37 SER B C 1
ATOM 1541 O O . SER B 1 37 ? 12.188 -24.75 -2.111 1 81 37 SER B O 1
ATOM 1543 N N . ILE B 1 38 ? 11.938 -26.188 -3.812 1 82.38 38 ILE B N 1
ATOM 1544 C CA . ILE B 1 38 ? 10.734 -25.531 -4.324 1 82.38 38 ILE B CA 1
ATOM 1545 C C . ILE B 1 38 ? 9.656 -25.531 -3.242 1 82.38 38 ILE B C 1
ATOM 1547 O O . ILE B 1 38 ? 8.945 -24.531 -3.07 1 82.38 38 ILE B O 1
ATOM 1551 N N . GLU B 1 39 ? 9.609 -26.594 -2.518 1 85.81 39 GLU B N 1
ATOM 1552 C CA . GLU B 1 39 ? 8.625 -26.672 -1.446 1 85.81 39 GLU B CA 1
ATOM 1553 C C . GLU B 1 39 ? 8.898 -25.656 -0.353 1 85.81 39 GLU B C 1
ATOM 1555 O O . GLU B 1 39 ? 7.973 -25.016 0.154 1 85.81 39 GLU B O 1
ATOM 1560 N N . SER B 1 40 ? 10.117 -25.562 -0.043 1 87.62 40 SER B N 1
ATOM 1561 C CA . SER B 1 40 ? 10.508 -24.594 0.981 1 87.62 40 SER B CA 1
ATOM 1562 C C . SER B 1 40 ? 10.25 -23.172 0.518 1 87.62 40 SER B C 1
ATOM 1564 O O . SER B 1 40 ? 9.797 -22.328 1.297 1 87.62 40 SER B O 1
ATOM 1566 N N . ILE B 1 41 ? 10.508 -22.891 -0.651 1 87.44 41 ILE B N 1
ATOM 1567 C CA . ILE B 1 41 ? 10.32 -21.562 -1.215 1 87.44 41 ILE B CA 1
ATOM 1568 C C . ILE B 1 41 ? 8.828 -21.219 -1.229 1 87.44 41 ILE B C 1
ATOM 1570 O O . ILE B 1 41 ? 8.438 -20.094 -0.872 1 87.44 41 ILE B O 1
ATOM 1574 N N . MET B 1 42 ? 8.047 -22.156 -1.581 1 89.62 42 MET B N 1
ATOM 1575 C CA . MET B 1 42 ? 6.605 -21.938 -1.607 1 89.62 42 MET B CA 1
ATOM 1576 C C . MET B 1 42 ? 6.066 -21.672 -0.203 1 89.62 42 MET B C 1
ATOM 1578 O O . MET B 1 42 ? 5.176 -20.844 -0.019 1 89.62 42 MET B O 1
ATOM 1582 N N . GLN B 1 43 ? 6.633 -22.406 0.75 1 91.81 43 GLN B N 1
ATOM 1583 C CA . GLN B 1 43 ? 6.227 -22.172 2.133 1 91.81 43 GLN B CA 1
ATOM 1584 C C . GLN B 1 43 ? 6.633 -20.781 2.598 1 91.81 43 GLN B C 1
ATOM 1586 O O . GLN B 1 43 ? 5.891 -20.125 3.332 1 91.81 43 GLN B O 1
ATOM 1591 N N . CYS B 1 44 ? 7.758 -20.359 2.199 1 92.19 44 CYS B N 1
ATOM 1592 C CA . CYS B 1 44 ? 8.211 -19 2.521 1 92.19 44 CYS B CA 1
ATOM 1593 C C . CYS B 1 44 ? 7.285 -17.953 1.917 1 92.19 44 CYS B C 1
ATOM 1595 O O . CYS B 1 44 ? 6.949 -16.969 2.57 1 92.19 44 CYS B O 1
ATOM 1597 N N . GLN B 1 45 ? 6.902 -18.188 0.71 1 93.62 45 GLN B N 1
ATOM 1598 C CA . GLN B 1 45 ? 5.98 -17.266 0.061 1 93.62 45 GLN B CA 1
ATOM 1599 C C . GLN B 1 45 ? 4.633 -17.234 0.773 1 93.62 45 GLN B C 1
ATOM 1601 O O . GLN B 1 45 ? 4.047 -16.172 0.967 1 93.62 45 GLN B O 1
ATOM 1606 N N . LEU B 1 46 ? 4.219 -18.391 1.233 1 94.69 46 LEU B N 1
ATOM 1607 C CA . LEU B 1 46 ? 2.955 -18.5 1.956 1 94.69 46 LEU B CA 1
ATOM 1608 C C . LEU B 1 46 ? 3.006 -17.703 3.26 1 94.69 46 LEU B C 1
ATOM 1610 O O . LEU B 1 46 ? 2.102 -16.922 3.551 1 94.69 46 LEU B O 1
ATOM 1614 N N . VAL B 1 47 ? 4.012 -17.891 3.955 1 95.56 47 VAL B N 1
ATOM 1615 C CA . VAL B 1 47 ? 4.168 -17.219 5.238 1 95.56 47 VAL B CA 1
ATOM 1616 C C . VAL B 1 47 ? 4.285 -15.719 5.02 1 95.56 47 VAL B C 1
ATOM 1618 O O . VAL B 1 47 ? 3.689 -14.93 5.754 1 95.56 47 VAL B O 1
ATOM 1621 N N . SER B 1 48 ? 5.039 -15.297 4.043 1 96.44 48 SER B N 1
ATOM 1622 C CA . SER B 1 48 ? 5.191 -13.883 3.732 1 96.44 48 SER B CA 1
ATOM 1623 C C . SER B 1 48 ? 3.855 -13.258 3.348 1 96.44 48 SER B C 1
ATOM 1625 O O . SER B 1 48 ? 3.502 -12.18 3.84 1 96.44 48 SER B O 1
ATOM 1627 N N . ASP B 1 49 ? 3.115 -13.914 2.527 1 96.38 49 ASP B N 1
ATOM 1628 C CA . ASP B 1 49 ? 1.81 -13.406 2.123 1 96.38 49 ASP B CA 1
ATOM 1629 C C . ASP B 1 49 ? 0.879 -13.266 3.324 1 96.38 49 ASP B C 1
ATOM 1631 O O . ASP B 1 49 ? 0.109 -12.305 3.412 1 96.38 49 ASP B O 1
ATOM 1635 N N . PHE B 1 50 ? 0.955 -14.203 4.215 1 95.75 50 PHE B N 1
ATOM 1636 C CA . PHE B 1 50 ? 0.119 -14.141 5.41 1 95.75 50 PHE B CA 1
ATOM 1637 C C . PHE B 1 50 ? 0.518 -12.953 6.285 1 95.75 50 PHE B C 1
ATOM 1639 O O . PHE B 1 50 ? -0.343 -12.219 6.77 1 95.75 50 PHE B O 1
ATOM 1646 N N . LEU B 1 51 ? 1.736 -12.789 6.477 1 96.69 51 LEU B N 1
ATOM 1647 C CA . LEU B 1 51 ? 2.221 -11.68 7.289 1 96.69 51 LEU B CA 1
ATOM 1648 C C . LEU B 1 51 ? 1.867 -10.344 6.645 1 96.69 51 LEU B C 1
ATOM 1650 O O . LEU B 1 51 ? 1.488 -9.398 7.336 1 96.69 51 LEU B O 1
ATOM 1654 N N . ILE B 1 52 ? 2.002 -10.219 5.367 1 96.69 52 ILE B N 1
ATOM 1655 C CA . ILE B 1 52 ? 1.622 -9.016 4.641 1 96.69 52 ILE B CA 1
ATOM 1656 C C . ILE B 1 52 ? 0.135 -8.734 4.844 1 96.69 52 ILE B C 1
ATOM 1658 O O . ILE B 1 52 ? -0.251 -7.617 5.191 1 96.69 52 ILE B O 1
ATOM 1662 N N . ALA B 1 53 ? -0.662 -9.805 4.727 1 96 53 ALA B N 1
ATOM 1663 C CA . ALA B 1 53 ? -2.104 -9.633 4.895 1 96 53 ALA B CA 1
ATOM 1664 C C . ALA B 1 53 ? -2.439 -9.133 6.293 1 96 53 ALA B C 1
ATOM 1666 O O . ALA B 1 53 ? -3.248 -8.219 6.453 1 96 53 ALA B O 1
ATOM 1667 N N . VAL B 1 54 ? -1.845 -9.68 7.273 1 96.5 54 VAL B N 1
ATOM 1668 C CA . VAL B 1 54 ? -2.09 -9.273 8.648 1 96.5 54 VAL B CA 1
ATOM 1669 C C . VAL B 1 54 ? -1.733 -7.797 8.828 1 96.5 54 VAL B C 1
ATOM 1671 O O . VAL B 1 54 ? -2.502 -7.031 9.414 1 96.5 54 VAL B O 1
ATOM 1674 N N . ALA B 1 55 ? -0.644 -7.418 8.297 1 96.5 55 ALA B N 1
ATOM 1675 C CA . ALA B 1 55 ? -0.236 -6.016 8.359 1 96.5 55 ALA B CA 1
ATOM 1676 C C . ALA B 1 55 ? -1.206 -5.125 7.586 1 96.5 55 ALA B C 1
ATOM 1678 O O . ALA B 1 55 ? -1.569 -4.043 8.055 1 96.5 55 ALA B O 1
ATOM 1679 N N . TYR B 1 56 ? -1.65 -5.57 6.473 1 95.94 56 TYR B N 1
ATOM 1680 C CA . TYR B 1 56 ? -2.484 -4.773 5.578 1 95.94 56 TYR B CA 1
ATOM 1681 C C . TYR B 1 56 ? -3.896 -4.629 6.137 1 95.94 56 TYR B C 1
ATOM 1683 O O . TYR B 1 56 ? -4.617 -3.695 5.781 1 95.94 56 TYR B O 1
ATOM 1691 N N . PHE B 1 57 ? -4.227 -5.504 7.055 1 95.44 57 PHE B N 1
ATOM 1692 C CA . PHE B 1 57 ? -5.516 -5.328 7.711 1 95.44 57 PHE B CA 1
ATOM 1693 C C . PHE B 1 57 ? -5.367 -4.531 9 1 95.44 57 PHE B C 1
ATOM 1695 O O . PHE B 1 57 ? -6.32 -3.908 9.469 1 95.44 57 PHE B O 1
ATOM 1702 N N . SER B 1 58 ? -4.191 -4.477 9.508 1 95 58 SER B N 1
ATOM 1703 C CA . SER B 1 58 ? -3.908 -3.709 10.719 1 95 58 SER B CA 1
ATOM 1704 C C . SER B 1 58 ? -3.684 -2.234 10.398 1 95 58 SER B C 1
ATOM 1706 O O . SER B 1 58 ? -4.215 -1.359 11.086 1 95 58 SER B O 1
ATOM 1708 N N . ILE B 1 59 ? -3.014 -1.933 9.359 1 93.44 59 ILE B N 1
ATOM 1709 C CA . ILE B 1 59 ? -2.576 -0.579 9.039 1 93.44 59 ILE B CA 1
ATOM 1710 C C . ILE B 1 59 ? -3.791 0.303 8.758 1 93.44 59 ILE B C 1
ATOM 1712 O O . ILE B 1 59 ? -3.924 1.387 9.336 1 93.44 59 ILE B O 1
ATOM 1716 N N . PRO B 1 60 ? -4.691 -0.159 7.965 1 92.88 60 PRO B N 1
ATOM 1717 C CA . PRO B 1 60 ? -5.871 0.674 7.707 1 92.88 60 PRO B CA 1
ATOM 1718 C C . PRO B 1 60 ? -6.664 0.984 8.977 1 92.88 60 PRO B C 1
ATOM 1720 O O . PRO B 1 60 ? -7.207 2.082 9.117 1 92.88 60 PRO B O 1
ATOM 1723 N N . LEU B 1 61 ? -6.789 -0.02 9.828 1 93.25 61 LEU B N 1
ATOM 1724 C CA . LEU B 1 61 ? -7.48 0.214 11.094 1 93.25 61 LEU B CA 1
ATOM 1725 C C . LEU B 1 61 ? -6.781 1.304 11.898 1 93.25 61 LEU B C 1
ATOM 1727 O O . LEU B 1 61 ? -7.441 2.174 12.477 1 93.25 61 LEU B O 1
ATOM 1731 N N . GLU B 1 62 ? -5.559 1.295 11.922 1 91.62 62 GLU B N 1
ATOM 1732 C CA . GLU B 1 62 ? -4.766 2.299 12.625 1 91.62 62 GLU B CA 1
ATOM 1733 C C . GLU B 1 62 ? -4.891 3.666 11.961 1 91.62 62 GLU B C 1
ATOM 1735 O O . GLU B 1 62 ? -5 4.688 12.648 1 91.62 62 GLU B O 1
ATOM 1740 N N . LEU B 1 63 ? -4.895 3.691 10.656 1 87.94 63 LEU B N 1
ATOM 1741 C CA . LEU B 1 63 ? -5.02 4.949 9.93 1 87.94 63 LEU B CA 1
ATOM 1742 C C . LEU B 1 63 ? -6.387 5.582 10.164 1 87.94 63 LEU B C 1
ATOM 1744 O O . LEU B 1 63 ? -6.492 6.797 10.336 1 87.94 63 LEU B O 1
ATOM 1748 N N . VAL B 1 64 ? -7.402 4.738 10.164 1 88.19 64 VAL B N 1
ATOM 1749 C CA . VAL B 1 64 ? -8.75 5.246 10.414 1 88.19 64 VAL B CA 1
ATOM 1750 C C . VAL B 1 64 ? -8.805 5.867 11.812 1 88.19 64 VAL B C 1
ATOM 1752 O O . VAL B 1 64 ? -9.328 6.973 11.984 1 88.19 64 VAL B O 1
ATOM 1755 N N . TYR B 1 65 ? -8.219 5.191 12.727 1 87.5 65 TYR B N 1
ATOM 1756 C CA . TYR B 1 65 ? -8.156 5.715 14.086 1 87.5 65 TYR B CA 1
ATOM 1757 C C . TYR B 1 65 ? -7.395 7.031 14.133 1 87.5 65 TYR B C 1
ATOM 1759 O O . TYR B 1 65 ? -7.816 7.98 14.797 1 87.5 65 TYR B O 1
ATOM 1767 N N . PHE B 1 66 ? -6.379 7.105 13.484 1 82.62 66 PHE B N 1
ATOM 1768 C CA . PHE B 1 66 ? -5.539 8.297 13.422 1 82.62 66 PHE B CA 1
ATOM 1769 C C . PHE B 1 66 ? -6.305 9.469 12.828 1 82.62 66 PHE B C 1
ATOM 1771 O O . PHE B 1 66 ? -6.285 10.578 13.367 1 82.62 66 PHE B O 1
ATOM 1778 N N . ILE B 1 67 ? -6.992 9.203 11.773 1 79.94 67 ILE B N 1
ATOM 1779 C CA . ILE B 1 67 ? -7.73 10.25 11.078 1 79.94 67 ILE B CA 1
ATOM 1780 C C . ILE B 1 67 ? -8.828 10.797 11.984 1 79.94 67 ILE B C 1
ATOM 1782 O O . ILE B 1 67 ? -9.062 12.008 12.023 1 79.94 67 ILE B O 1
ATOM 1786 N N . ILE B 1 68 ? -9.422 9.945 12.742 1 82.5 68 ILE B N 1
ATOM 1787 C CA . ILE B 1 68 ? -10.516 10.359 13.617 1 82.5 68 ILE B CA 1
ATOM 1788 C C . ILE B 1 68 ? -9.961 11.125 14.812 1 82.5 68 ILE B C 1
ATOM 1790 O O . ILE B 1 68 ? -10.586 12.078 15.289 1 82.5 68 ILE B O 1
ATOM 1794 N N . SER B 1 69 ? -8.805 10.773 15.164 1 77.94 69 SER B N 1
ATOM 1795 C CA . SER B 1 69 ? -8.203 11.359 16.359 1 77.94 69 SER B CA 1
ATOM 1796 C C . SER B 1 69 ? -7.543 12.695 16.047 1 77.94 69 SER B C 1
ATOM 1798 O O . SER B 1 69 ? -7.293 13.5 16.953 1 77.94 69 SER B O 1
ATOM 1800 N N . CYS B 1 70 ? -7.242 12.883 14.812 1 73.69 70 CYS B N 1
ATOM 1801 C CA . CYS B 1 70 ? -6.523 14.094 14.438 1 73.69 70 CYS B CA 1
ATOM 1802 C C . CYS B 1 70 ? -7.484 15.148 13.891 1 73.69 70 CYS B C 1
ATOM 1804 O O . CYS B 1 70 ? -8.414 14.82 13.156 1 73.69 70 CYS B O 1
ATOM 1806 N N . THR B 1 71 ? -7.41 16.359 14.266 1 69.12 71 THR B N 1
ATOM 1807 C CA . THR B 1 71 ? -8.328 17.438 13.914 1 69.12 71 THR B CA 1
ATOM 1808 C C . THR B 1 71 ? -7.859 18.156 12.648 1 69.12 71 THR B C 1
ATOM 1810 O O . THR B 1 71 ? -8.672 18.688 11.898 1 69.12 71 THR B O 1
ATOM 1813 N N . ASN B 1 72 ? -6.605 18.125 12.273 1 67.19 72 ASN B N 1
ATOM 1814 C CA . ASN B 1 72 ? -6.09 18.953 11.188 1 67.19 72 ASN B CA 1
ATOM 1815 C C . ASN B 1 72 ? -5.418 18.094 10.109 1 67.19 72 ASN B C 1
ATOM 1817 O O . ASN B 1 72 ? -4.266 18.344 9.75 1 67.19 72 ASN B O 1
ATOM 1821 N N . ILE B 1 73 ? -6.145 17.047 9.68 1 68.31 73 ILE B N 1
ATOM 1822 C CA . ILE B 1 73 ? -5.527 16.25 8.625 1 68.31 73 ILE B CA 1
ATOM 1823 C C . ILE B 1 73 ? -5.941 16.797 7.258 1 68.31 73 ILE B C 1
ATOM 1825 O O . ILE B 1 73 ? -7.121 16.734 6.891 1 68.31 73 ILE B O 1
ATOM 1829 N N . PRO B 1 74 ? -4.914 17.312 6.594 1 68.25 74 PRO B N 1
ATOM 1830 C CA . PRO B 1 74 ? -5.266 17.766 5.246 1 68.25 74 PRO B CA 1
ATOM 1831 C C . PRO B 1 74 ? -5.496 16.609 4.273 1 68.25 74 PRO B C 1
ATOM 1833 O O . PRO B 1 74 ? -4.84 15.578 4.383 1 68.25 74 PRO B O 1
ATOM 1836 N N . PHE B 1 75 ? -6.473 16.578 3.344 1 71.94 75 PHE B N 1
ATOM 1837 C CA . PHE B 1 75 ? -6.73 15.68 2.232 1 71.94 75 PHE B CA 1
ATOM 1838 C C . PHE B 1 75 ? -7.191 14.312 2.74 1 71.94 75 PHE B C 1
ATOM 1840 O O . PHE B 1 75 ? -6.602 13.289 2.398 1 71.94 75 PHE B O 1
ATOM 1847 N N . LYS B 1 76 ? -8.195 14.227 3.453 1 77.69 76 LYS B N 1
ATOM 1848 C CA . LYS B 1 76 ? -8.766 13.016 4.043 1 77.69 76 LYS B CA 1
ATOM 1849 C C . LYS B 1 76 ? -9.172 12.016 2.967 1 77.69 76 LYS B C 1
ATOM 1851 O O . LYS B 1 76 ? -9.125 10.805 3.182 1 77.69 76 LYS B O 1
ATOM 1856 N N . TRP B 1 77 ? -9.469 12.539 1.81 1 78.06 77 TRP B N 1
ATOM 1857 C CA . TRP B 1 77 ? -9.914 11.664 0.731 1 78.06 77 TRP B CA 1
ATOM 1858 C C . TRP B 1 77 ? -8.766 10.812 0.207 1 78.06 77 TRP B C 1
ATOM 1860 O O . TRP B 1 77 ? -8.961 9.656 -0.167 1 78.06 77 TRP B O 1
ATOM 1870 N N . VAL B 1 78 ? -7.535 11.422 0.176 1 80.69 78 VAL B N 1
ATOM 1871 C CA . VAL B 1 78 ? -6.363 10.68 -0.278 1 80.69 78 VAL B CA 1
ATOM 1872 C C . VAL B 1 78 ? -6.051 9.555 0.708 1 80.69 78 VAL B C 1
ATOM 1874 O O . VAL B 1 78 ? -5.715 8.445 0.303 1 80.69 78 VAL B O 1
ATOM 1877 N N . MET B 1 79 ? -6.336 9.805 1.95 1 83.62 79 MET B N 1
ATOM 1878 C CA . MET B 1 79 ? -6.098 8.789 2.971 1 83.62 79 MET B CA 1
ATOM 1879 C C . MET B 1 79 ? -7.094 7.645 2.84 1 83.62 79 MET B C 1
ATOM 1881 O O . MET B 1 79 ? -6.734 6.48 3.021 1 83.62 79 MET B O 1
ATOM 1885 N N . ALA B 1 80 ? -8.289 7.98 2.488 1 87.81 80 ALA B N 1
ATOM 1886 C CA . ALA B 1 80 ? -9.32 6.965 2.297 1 87.81 80 ALA B CA 1
ATOM 1887 C C . ALA B 1 80 ? -8.984 6.055 1.121 1 87.81 80 ALA B C 1
ATOM 1889 O O . ALA B 1 80 ? -9.219 4.844 1.177 1 87.81 80 ALA B O 1
ATOM 1890 N N . GLN B 1 81 ? -8.445 6.66 0.112 1 90 81 GLN B N 1
ATOM 1891 C CA . GLN B 1 81 ? -8.047 5.863 -1.043 1 90 81 GLN B CA 1
ATOM 1892 C C . GLN B 1 81 ? -6.883 4.938 -0.693 1 90 81 GLN B C 1
ATOM 1894 O O . GLN B 1 81 ? -6.855 3.779 -1.121 1 90 81 GLN B O 1
ATOM 1899 N N . PHE B 1 82 ? -5.957 5.449 0.1 1 90.06 82 PHE B N 1
ATOM 1900 C CA . PHE B 1 82 ? -4.848 4.609 0.534 1 90.06 82 PHE B CA 1
ATOM 1901 C C . PHE B 1 82 ? -5.344 3.455 1.396 1 90.06 82 PHE B C 1
ATOM 1903 O O . PHE B 1 82 ? -4.848 2.332 1.291 1 90.06 82 PHE B O 1
ATOM 1910 N N . ILE B 1 83 ? -6.277 3.75 2.225 1 92.25 83 ILE B N 1
ATOM 1911 C CA . ILE B 1 83 ? -6.867 2.721 3.072 1 92.25 83 ILE B CA 1
ATOM 1912 C C . ILE B 1 83 ? -7.5 1.637 2.203 1 92.25 83 ILE B C 1
ATOM 1914 O O . ILE B 1 83 ? -7.25 0.447 2.402 1 92.25 83 ILE B O 1
ATOM 1918 N N . ALA B 1 84 ? -8.312 2.051 1.269 1 93.06 84 ALA B N 1
ATOM 1919 C CA . ALA B 1 84 ? -8.961 1.105 0.362 1 93.06 84 ALA B CA 1
ATOM 1920 C C . ALA B 1 84 ? -7.926 0.285 -0.402 1 93.06 84 ALA B C 1
ATOM 1922 O O . ALA B 1 84 ? -8.062 -0.935 -0.528 1 93.06 84 ALA B O 1
ATOM 1923 N N . PHE B 1 85 ? -6.992 1.022 -0.867 1 93.31 85 PHE B N 1
ATOM 1924 C CA . PHE B 1 85 ? -5.891 0.423 -1.608 1 93.31 85 PHE B CA 1
ATOM 1925 C C . PHE B 1 85 ? -5.199 -0.649 -0.775 1 93.31 85 PHE B C 1
ATOM 1927 O O . PHE B 1 85 ? -4.973 -1.763 -1.252 1 93.31 85 PHE B O 1
ATOM 1934 N N . ILE B 1 86 ? -4.898 -0.419 0.436 1 94.06 86 ILE B N 1
ATOM 1935 C CA . ILE B 1 86 ? -4.156 -1.316 1.316 1 94.06 86 ILE B CA 1
ATOM 1936 C C . ILE B 1 86 ? -5.023 -2.525 1.663 1 94.06 86 ILE B C 1
ATOM 1938 O O . ILE B 1 86 ? -4.539 -3.662 1.664 1 94.06 86 ILE B O 1
ATOM 1942 N N . VAL B 1 87 ? -6.285 -2.326 1.889 1 94.38 87 VAL B N 1
ATOM 1943 C CA . VAL B 1 87 ? -7.195 -3.418 2.225 1 94.38 87 VAL B CA 1
ATOM 1944 C C . VAL B 1 87 ? -7.324 -4.363 1.034 1 94.38 87 VAL B C 1
ATOM 1946 O O . VAL B 1 87 ? -7.273 -5.586 1.196 1 94.38 87 VAL B O 1
ATOM 1949 N N . LEU B 1 88 ? -7.457 -3.789 -0.073 1 95 88 LEU B N 1
ATOM 1950 C CA . LEU B 1 88 ? -7.59 -4.602 -1.278 1 95 88 LEU B CA 1
ATOM 1951 C C . LEU B 1 88 ? -6.309 -5.387 -1.548 1 95 88 LEU B C 1
ATOM 1953 O O . LEU B 1 88 ? -6.363 -6.562 -1.909 1 95 88 LEU B O 1
ATOM 1957 N N . CYS B 1 89 ? -5.18 -4.734 -1.396 1 94.88 89 CYS B N 1
ATOM 1958 C CA . CYS B 1 89 ? -3.906 -5.434 -1.525 1 94.88 89 CYS B CA 1
ATOM 1959 C C . CYS B 1 89 ? -3.795 -6.559 -0.501 1 94.88 89 CYS B C 1
ATOM 1961 O O . CYS B 1 89 ? -3.311 -7.645 -0.816 1 94.88 89 CYS B O 1
ATOM 1963 N N . GLY B 1 90 ? -4.246 -6.277 0.706 1 95.69 90 GLY B N 1
ATOM 1964 C CA . GLY B 1 90 ? -4.273 -7.312 1.729 1 95.69 90 GLY B CA 1
ATOM 1965 C C . GLY B 1 90 ? -5.109 -8.516 1.338 1 95.69 90 GLY B C 1
ATOM 1966 O O . GLY B 1 90 ? -4.711 -9.656 1.577 1 95.69 90 GLY B O 1
ATOM 1967 N N . MET B 1 91 ? -6.219 -8.242 0.732 1 94.5 91 MET B N 1
ATOM 1968 C CA . MET B 1 91 ? -7.086 -9.32 0.267 1 94.5 91 MET B CA 1
ATOM 1969 C C . MET B 1 91 ? -6.395 -10.141 -0.816 1 94.5 91 MET B C 1
ATOM 1971 O O . MET B 1 91 ? -6.5 -11.367 -0.832 1 94.5 91 MET B O 1
ATOM 1975 N N . THR B 1 92 ? -5.691 -9.484 -1.694 1 95.81 92 THR B N 1
ATOM 1976 C CA . THR B 1 92 ? -4.969 -10.172 -2.756 1 95.81 92 THR B CA 1
ATOM 1977 C C . THR B 1 92 ? -3.896 -11.086 -2.176 1 95.81 92 THR B C 1
ATOM 1979 O O . THR B 1 92 ? -3.758 -12.242 -2.596 1 95.81 92 THR B O 1
ATOM 1982 N N . HIS B 1 93 ? -3.197 -10.594 -1.17 1 95.25 93 HIS B N 1
ATOM 1983 C CA . HIS B 1 93 ? -2.17 -11.406 -0.534 1 95.25 93 HIS B CA 1
ATOM 1984 C C . HIS B 1 93 ? -2.789 -12.555 0.258 1 95.25 93 HIS B C 1
ATOM 1986 O O . HIS B 1 93 ? -2.248 -13.664 0.28 1 95.25 93 HIS B O 1
ATOM 1992 N N . LEU B 1 94 ? -3.883 -12.328 0.888 1 94.44 94 LEU B N 1
ATOM 1993 C CA . LEU B 1 94 ? -4.574 -13.367 1.642 1 94.44 94 LEU B CA 1
ATOM 1994 C C . LEU B 1 94 ? -5.02 -14.5 0.721 1 94.44 94 LEU B C 1
ATOM 1996 O O . LEU B 1 94 ? -4.754 -15.672 0.998 1 94.44 94 LEU B O 1
ATOM 2000 N N . LEU B 1 95 ? -5.625 -14.172 -0.381 1 93.25 95 LEU B N 1
ATOM 2001 C CA . LEU B 1 95 ? -6.129 -15.164 -1.322 1 93.25 95 LEU B CA 1
ATOM 2002 C C . LEU B 1 95 ? -4.977 -15.891 -2.014 1 93.25 95 LEU B C 1
ATOM 2004 O O . LEU B 1 95 ? -5.066 -17.094 -2.283 1 93.25 95 LEU B O 1
ATOM 2008 N N . ASN B 1 96 ? -3.885 -15.133 -2.287 1 93.38 96 ASN B N 1
ATOM 2009 C CA . ASN B 1 96 ? -2.711 -15.742 -2.91 1 93.38 96 ASN B CA 1
ATOM 2010 C C . ASN B 1 96 ? -2.143 -16.875 -2.053 1 93.38 96 ASN B C 1
ATOM 2012 O O . ASN B 1 96 ? -1.61 -17.844 -2.582 1 93.38 96 ASN B O 1
ATOM 2016 N N . GLY B 1 97 ? -2.307 -16.719 -0.786 1 90.25 97 GLY B N 1
ATOM 2017 C CA . GLY B 1 97 ? -1.824 -17.766 0.11 1 90.25 97 GLY B CA 1
ATOM 2018 C C . GLY B 1 97 ? -2.449 -19.125 -0.156 1 90.25 97 GLY B C 1
ATOM 2019 O O . GLY B 1 97 ? -1.831 -20.156 0.097 1 90.25 97 GLY B O 1
ATOM 2020 N N . TRP B 1 98 ? -3.6 -19.141 -0.72 1 88.06 98 TRP B N 1
ATOM 2021 C CA . TRP B 1 98 ? -4.305 -20.391 -0.963 1 88.06 98 TRP B CA 1
ATOM 2022 C C . TRP B 1 98 ? -4.043 -20.906 -2.377 1 88.06 98 TRP B C 1
ATOM 2024 O O . TRP B 1 98 ? -4.559 -21.953 -2.773 1 88.06 98 TRP B O 1
ATOM 2034 N N . THR B 1 99 ? -3.213 -20.156 -3.084 1 89.12 99 THR B N 1
ATOM 2035 C CA . THR B 1 99 ? -2.975 -20.547 -4.469 1 89.12 99 THR B CA 1
ATOM 2036 C C . THR B 1 99 ? -1.682 -21.344 -4.586 1 89.12 99 THR B C 1
ATOM 2038 O O . THR B 1 99 ? -1.356 -21.859 -5.66 1 89.12 99 THR B O 1
ATOM 2041 N N . TYR B 1 100 ? -0.947 -21.484 -3.473 1 86 100 TYR B N 1
ATOM 2042 C CA . TYR B 1 100 ? 0.307 -22.219 -3.529 1 86 100 TYR B CA 1
ATOM 2043 C C . TYR B 1 100 ? 0.051 -23.734 -3.535 1 86 100 TYR B C 1
ATOM 2045 O O . TYR B 1 100 ? 0.96 -24.516 -3.797 1 86 100 TYR B O 1
ATOM 2053 N N . ALA B 1 101 ? -1.159 -24.172 -3.287 1 80.69 101 ALA B N 1
ATOM 2054 C CA . ALA B 1 101 ? -1.659 -25.531 -3.424 1 80.69 101 ALA B CA 1
ATOM 2055 C C . ALA B 1 101 ? -2.768 -25.609 -4.473 1 80.69 101 ALA B C 1
ATOM 2057 O O . ALA B 1 101 ? -3.254 -24.578 -4.945 1 80.69 101 ALA B O 1
ATOM 2058 N N . PRO B 1 102 ? -2.918 -26.812 -5.043 1 81.81 102 PRO B N 1
ATOM 2059 C CA . PRO B 1 102 ? -4.051 -26.891 -5.973 1 81.81 102 PRO B CA 1
ATOM 2060 C C . PRO B 1 102 ? -5.297 -26.188 -5.438 1 81.81 102 PRO B C 1
ATOM 2062 O O . PRO B 1 102 ? -5.617 -26.312 -4.254 1 81.81 102 PRO B O 1
ATOM 2065 N N . HIS B 1 103 ? -5.844 -25.312 -6.289 1 83.25 103 HIS B N 1
ATOM 2066 C CA . HIS B 1 103 ? -6.953 -24.484 -5.836 1 83.25 103 HIS B CA 1
ATOM 2067 C C . HIS B 1 103 ? -8.086 -24.469 -6.859 1 83.25 103 HIS B C 1
ATOM 2069 O O . HIS B 1 103 ? -7.887 -24.859 -8.016 1 83.25 103 HIS B O 1
ATOM 2075 N N . THR B 1 104 ? -9.234 -24.062 -6.355 1 82.25 104 THR B N 1
ATOM 2076 C CA . THR B 1 104 ? -10.469 -24.125 -7.137 1 82.25 104 THR B CA 1
ATOM 2077 C C . THR B 1 104 ? -10.562 -22.938 -8.086 1 82.25 104 THR B C 1
ATOM 2079 O O . THR B 1 104 ? -9.852 -21.938 -7.922 1 82.25 104 THR B O 1
ATOM 2082 N N . PHE B 1 105 ? -11.422 -23.094 -9.117 1 83.38 105 PHE B N 1
ATOM 2083 C CA . PHE B 1 105 ? -11.703 -22.031 -10.078 1 83.38 105 PHE B CA 1
ATOM 2084 C C . PHE B 1 105 ? -12.281 -20.812 -9.375 1 83.38 105 PHE B C 1
ATOM 2086 O O . PHE B 1 105 ? -11.992 -19.672 -9.75 1 83.38 105 PHE B O 1
ATOM 2093 N N . GLN B 1 106 ? -13.047 -21.109 -8.367 1 82.38 106 GLN B N 1
ATOM 2094 C CA . GLN B 1 106 ? -13.664 -20.016 -7.613 1 82.38 106 GLN B CA 1
ATOM 2095 C C . GLN B 1 106 ? -12.602 -19.156 -6.941 1 82.38 106 GLN B C 1
ATOM 2097 O O . GLN B 1 106 ? -12.742 -17.922 -6.891 1 82.38 106 GLN B O 1
ATOM 2102 N N . LEU B 1 107 ? -11.562 -19.703 -6.418 1 88.12 107 LEU B N 1
ATOM 2103 C CA . LEU B 1 107 ? -10.477 -18.953 -5.801 1 88.12 107 LEU B CA 1
ATOM 2104 C C . LEU B 1 107 ? -9.75 -18.109 -6.836 1 88.12 107 LEU B C 1
ATOM 2106 O O . LEU B 1 107 ? -9.43 -16.938 -6.586 1 88.12 107 LEU B O 1
ATOM 2110 N N . MET B 1 108 ? -9.594 -18.688 -7.949 1 88.5 108 MET B N 1
ATOM 2111 C CA . MET B 1 108 ? -8.938 -17.969 -9.031 1 88.5 108 MET B CA 1
ATOM 2112 C C . MET B 1 108 ? -9.75 -16.75 -9.445 1 88.5 108 MET B C 1
ATOM 2114 O O . MET B 1 108 ? -9.195 -15.672 -9.664 1 88.5 108 MET B O 1
ATOM 2118 N N . LEU B 1 109 ? -10.969 -17 -9.539 1 88.75 109 LEU B N 1
ATOM 2119 C CA . LEU B 1 109 ? -11.867 -15.922 -9.914 1 88.75 109 LEU B CA 1
ATOM 2120 C C . LEU B 1 109 ? -11.859 -14.82 -8.859 1 88.75 109 LEU B C 1
ATOM 2122 O O . LEU B 1 109 ? -11.789 -13.633 -9.195 1 88.75 109 LEU B O 1
ATOM 2126 N N . ALA B 1 110 ? -11.93 -15.18 -7.648 1 90.31 110 ALA B N 1
ATOM 2127 C CA . ALA B 1 110 ? -11.898 -14.211 -6.559 1 90.31 110 ALA B CA 1
ATOM 2128 C C . ALA B 1 110 ? -10.609 -13.398 -6.582 1 90.31 110 ALA B C 1
ATOM 2130 O O . ALA B 1 110 ? -10.633 -12.172 -6.449 1 90.31 110 ALA B O 1
ATOM 2131 N N . LEU B 1 111 ? -9.523 -14.07 -6.723 1 93.75 111 LEU B N 1
ATOM 2132 C CA . LEU B 1 111 ? -8.234 -13.406 -6.797 1 93.75 111 LEU B CA 1
ATOM 2133 C C . LEU B 1 111 ? -8.203 -12.398 -7.941 1 93.75 111 LEU B C 1
ATOM 2135 O O . LEU B 1 111 ? -7.723 -11.273 -7.777 1 93.75 111 LEU B O 1
ATOM 2139 N N . THR B 1 112 ? -8.773 -12.812 -9.078 1 93.25 112 THR B N 1
ATOM 2140 C CA . THR B 1 112 ? -8.797 -11.945 -10.25 1 93.25 112 THR B CA 1
ATOM 2141 C C . THR B 1 112 ? -9.625 -10.695 -9.977 1 93.25 112 THR B C 1
ATOM 2143 O O . THR B 1 112 ? -9.203 -9.578 -10.297 1 93.25 112 THR B O 1
ATOM 2146 N N . ILE B 1 113 ? -10.688 -10.828 -9.367 1 93 113 ILE B N 1
ATOM 2147 C CA . ILE B 1 113 ? -11.57 -9.711 -9.055 1 93 113 ILE B CA 1
ATOM 2148 C C . ILE B 1 113 ? -10.852 -8.734 -8.125 1 93 113 ILE B C 1
ATOM 2150 O O . ILE B 1 113 ? -10.852 -7.523 -8.359 1 93 113 ILE B O 1
ATOM 2154 N N . PHE B 1 114 ? -10.227 -9.18 -7.145 1 94.62 114 PHE B N 1
ATOM 2155 C CA . PHE B 1 114 ? -9.555 -8.312 -6.18 1 94.62 114 PHE B CA 1
ATOM 2156 C C . PHE B 1 114 ? -8.336 -7.648 -6.805 1 94.62 114 PHE B C 1
ATOM 2158 O O . PHE B 1 114 ? -8.008 -6.508 -6.477 1 94.62 114 PHE B O 1
ATOM 2165 N N . LYS B 1 115 ? -7.676 -8.359 -7.691 1 95.81 115 LYS B N 1
ATOM 2166 C CA . LYS B 1 115 ? -6.566 -7.734 -8.398 1 95.81 115 LYS B CA 1
ATOM 2167 C C . LYS B 1 115 ? -7.055 -6.594 -9.289 1 95.81 115 LYS B C 1
ATOM 2169 O O . LYS B 1 115 ? -6.422 -5.539 -9.367 1 95.81 115 LYS B O 1
ATOM 2174 N N . ILE B 1 116 ? -8.188 -6.824 -9.93 1 95.81 116 ILE B N 1
ATOM 2175 C CA . ILE B 1 116 ? -8.758 -5.785 -10.789 1 95.81 116 ILE B CA 1
ATOM 2176 C C . ILE B 1 116 ? -9.156 -4.578 -9.938 1 95.81 116 ILE B C 1
ATOM 2178 O O . ILE B 1 116 ? -8.852 -3.438 -10.297 1 95.81 116 ILE B O 1
ATOM 2182 N N . LEU B 1 117 ? -9.789 -4.82 -8.867 1 95.81 117 LEU B N 1
ATOM 2183 C CA . LEU B 1 117 ? -10.188 -3.742 -7.965 1 95.81 117 LEU B CA 1
ATOM 2184 C C . LEU B 1 117 ? -8.969 -3.002 -7.426 1 95.81 117 LEU B C 1
ATOM 2186 O O . LEU B 1 117 ? -8.977 -1.771 -7.336 1 95.81 117 LEU B O 1
ATOM 2190 N N . THR B 1 118 ? -7.957 -3.736 -7.023 1 96.69 118 THR B N 1
ATOM 2191 C CA . THR B 1 118 ? -6.723 -3.117 -6.547 1 96.69 118 THR B CA 1
ATOM 2192 C C . THR B 1 118 ? -6.109 -2.232 -7.625 1 96.69 118 THR B C 1
ATOM 2194 O O . THR B 1 118 ? -5.688 -1.107 -7.348 1 96.69 118 THR B O 1
ATOM 2197 N N . ALA B 1 119 ? -6.125 -2.717 -8.891 1 97.19 119 ALA B N 1
ATOM 2198 C CA . ALA B 1 119 ? -5.594 -1.934 -10 1 97.19 119 ALA B CA 1
ATOM 2199 C C . ALA B 1 119 ? -6.379 -0.637 -10.18 1 97.19 119 ALA B C 1
ATOM 2201 O O . ALA B 1 119 ? -5.789 0.438 -10.32 1 97.19 119 ALA B O 1
ATOM 2202 N N . LEU B 1 120 ? -7.633 -0.74 -10.102 1 96.5 120 LEU B N 1
ATOM 2203 C CA . LEU B 1 120 ? -8.508 0.411 -10.305 1 96.5 120 LEU B CA 1
ATOM 2204 C C . LEU B 1 120 ? -8.281 1.46 -9.227 1 96.5 120 LEU B C 1
ATOM 2206 O O . LEU B 1 120 ? -8.078 2.637 -9.523 1 96.5 120 LEU B O 1
ATOM 2210 N N . VAL B 1 121 ? -8.289 1.056 -7.996 1 95.38 121 VAL B N 1
ATOM 2211 C CA . VAL B 1 121 ? -8.148 1.982 -6.879 1 95.38 121 VAL B CA 1
ATOM 2212 C C . VAL B 1 121 ? -6.742 2.576 -6.875 1 95.38 121 VAL B C 1
ATOM 2214 O O . VAL B 1 121 ? -6.562 3.76 -6.574 1 95.38 121 VAL B O 1
ATOM 2217 N N . SER B 1 122 ? -5.766 1.804 -7.18 1 96.06 122 SER B N 1
ATOM 2218 C CA . SER B 1 122 ? -4.398 2.311 -7.223 1 96.06 122 SER B CA 1
ATOM 2219 C C . SER B 1 122 ? -4.227 3.352 -8.328 1 96.06 122 SER B C 1
ATOM 2221 O O . SER B 1 122 ? -3.566 4.371 -8.125 1 96.06 122 SER B O 1
ATOM 2223 N N . CYS B 1 123 ? -4.82 3.07 -9.461 1 95.5 123 CYS B N 1
ATOM 2224 C CA . CYS B 1 123 ? -4.77 4.051 -10.547 1 95.5 123 CYS B CA 1
ATOM 2225 C C . CYS B 1 123 ? -5.5 5.328 -10.156 1 95.5 123 CYS B C 1
ATOM 2227 O O . CYS B 1 123 ? -5 6.43 -10.398 1 95.5 123 CYS B O 1
ATOM 2229 N N . ALA B 1 124 ? -6.621 5.156 -9.57 1 94.81 124 ALA B N 1
ATOM 2230 C CA . ALA B 1 124 ? -7.371 6.316 -9.086 1 94.81 124 ALA B CA 1
ATOM 2231 C C . ALA B 1 124 ? -6.555 7.113 -8.07 1 94.81 124 ALA B C 1
ATOM 2233 O O . ALA B 1 124 ? -6.562 8.344 -8.094 1 94.81 124 ALA B O 1
ATOM 2234 N N . THR B 1 125 ? -5.844 6.43 -7.125 1 94.12 125 THR B N 1
ATOM 2235 C CA . THR B 1 125 ? -5.008 7.086 -6.125 1 94.12 125 THR B CA 1
ATOM 2236 C C . THR B 1 125 ? -3.881 7.871 -6.789 1 94.12 125 THR B C 1
ATOM 2238 O O . THR B 1 125 ? -3.611 9.016 -6.422 1 94.12 125 THR B O 1
ATOM 2241 N N . ALA B 1 126 ? -3.264 7.285 -7.828 1 94.5 126 ALA B N 1
ATOM 2242 C CA . ALA B 1 126 ? -2.191 7.969 -8.547 1 94.5 126 ALA B CA 1
ATOM 2243 C C . ALA B 1 126 ? -2.703 9.25 -9.203 1 94.5 126 ALA B C 1
ATOM 2245 O O . ALA B 1 126 ? -2.051 10.289 -9.133 1 94.5 126 ALA B O 1
ATOM 2246 N N . ILE B 1 127 ? -3.846 9.188 -9.766 1 93.88 127 ILE B N 1
ATOM 2247 C CA . ILE B 1 127 ? -4.449 10.336 -10.43 1 93.88 127 ILE B CA 1
ATOM 2248 C C . ILE B 1 127 ? -4.797 11.406 -9.398 1 93.88 127 ILE B C 1
ATOM 2250 O O . ILE B 1 127 ? -4.516 12.594 -9.602 1 93.88 127 ILE B O 1
ATOM 2254 N N . THR B 1 128 ? -5.395 11.078 -8.312 1 91.19 128 THR B N 1
ATOM 2255 C CA . THR B 1 128 ? -5.77 12.008 -7.258 1 91.19 128 THR B CA 1
ATOM 2256 C C . THR B 1 128 ? -4.535 12.711 -6.695 1 91.19 128 THR B C 1
ATOM 2258 O O . THR B 1 128 ? -4.566 13.914 -6.43 1 91.19 128 THR B O 1
ATOM 2261 N N . LEU B 1 129 ? -3.471 12.008 -6.492 1 90.69 129 LEU B N 1
ATOM 2262 C CA . LEU B 1 129 ? -2.254 12.578 -5.93 1 90.69 129 LEU B CA 1
ATOM 2263 C C . LEU B 1 129 ? -1.648 13.609 -6.879 1 90.69 129 LEU B C 1
ATOM 2265 O O . LEU B 1 129 ? -1.158 14.648 -6.441 1 90.69 129 LEU B O 1
ATOM 2269 N N . ILE B 1 130 ? -1.704 13.32 -8.148 1 90.62 130 ILE B N 1
ATOM 2270 C CA . ILE B 1 130 ? -1.208 14.281 -9.133 1 90.62 130 ILE B CA 1
ATOM 2271 C C . ILE B 1 130 ? -2.006 15.578 -9.039 1 90.62 130 ILE B C 1
ATOM 2273 O O . ILE B 1 130 ? -1.431 16.672 -9.055 1 90.62 130 ILE B O 1
ATOM 2277 N N . THR B 1 131 ? -3.271 15.484 -8.883 1 88.94 131 THR B N 1
ATOM 2278 C CA . THR B 1 131 ? -4.141 16.656 -8.805 1 88.94 131 THR B CA 1
ATOM 2279 C C . THR B 1 131 ? -3.902 17.422 -7.508 1 88.94 131 THR B C 1
ATOM 2281 O O . THR B 1 131 ? -3.912 18.656 -7.496 1 88.94 131 THR B O 1
ATOM 2284 N N . LEU B 1 132 ? -3.742 16.75 -6.469 1 83.75 132 LEU B N 1
ATOM 2285 C CA . LEU B 1 132 ? -3.477 17.375 -5.176 1 83.75 132 LEU B CA 1
ATOM 2286 C C . LEU B 1 132 ? -2.164 18.141 -5.207 1 83.75 132 LEU B C 1
ATOM 2288 O O . LEU B 1 132 ? -2.074 19.25 -4.656 1 83.75 132 LEU B O 1
ATOM 2292 N N . ILE B 1 133 ? -1.128 17.562 -5.84 1 85.5 133 ILE B N 1
ATOM 2293 C CA . ILE B 1 133 ? 0.172 18.203 -5.957 1 85.5 133 ILE B CA 1
ATOM 2294 C C . ILE B 1 133 ? 0.03 19.5 -6.758 1 85.5 133 ILE B C 1
ATOM 2296 O O . ILE B 1 133 ? 0.586 20.531 -6.383 1 85.5 133 ILE B O 1
ATOM 2300 N N . ARG B 1 134 ? -0.725 19.453 -7.746 1 85.94 134 ARG B N 1
ATOM 2301 C CA . ARG B 1 134 ? -0.947 20.641 -8.57 1 85.94 134 ARG B CA 1
ATOM 2302 C C . ARG B 1 134 ? -1.649 21.734 -7.777 1 85.94 134 ARG B C 1
ATOM 2304 O O . ARG B 1 134 ? -1.275 22.906 -7.859 1 85.94 134 ARG B O 1
ATOM 2311 N N . LEU B 1 135 ? -2.59 21.359 -7 1 82.88 135 LEU B N 1
ATOM 2312 C CA . LEU B 1 135 ? -3.322 22.312 -6.172 1 82.88 135 LEU B CA 1
ATOM 2313 C C . LEU B 1 135 ? -2.414 22.922 -5.105 1 82.88 135 LEU B C 1
ATOM 2315 O O . LEU B 1 135 ? -2.461 24.125 -4.859 1 82.88 135 LEU B O 1
ATOM 2319 N N . LEU B 1 136 ? -1.631 22.109 -4.52 1 80.62 136 LEU B N 1
ATOM 2320 C CA . LEU B 1 136 ? -0.735 22.562 -3.459 1 80.62 136 LEU B CA 1
ATOM 2321 C C . LEU B 1 136 ? 0.315 23.516 -4.012 1 80.62 136 LEU B C 1
ATOM 2323 O O . LEU B 1 136 ? 0.658 24.516 -3.361 1 80.62 136 LEU B O 1
ATOM 2327 N N . LEU B 1 137 ? 0.806 23.234 -5.18 1 83 137 LEU B N 1
ATOM 2328 C CA . LEU B 1 137 ? 1.785 24.109 -5.816 1 83 137 LEU B CA 1
ATOM 2329 C C . LEU B 1 137 ? 1.166 25.453 -6.16 1 83 137 LEU B C 1
ATOM 2331 O O . LEU B 1 137 ? 1.814 26.5 -6.012 1 83 137 LEU B O 1
ATOM 2335 N N . GLN B 1 138 ? -0.02 25.422 -6.484 1 84.5 138 GLN B N 1
ATOM 2336 C CA . GLN B 1 138 ? -0.716 26.672 -6.777 1 84.5 138 GLN B CA 1
ATOM 2337 C C . GLN B 1 138 ? -0.901 27.5 -5.512 1 84.5 138 GLN B C 1
ATOM 2339 O O . GLN B 1 138 ? -0.738 28.734 -5.539 1 84.5 138 GLN B O 1
ATOM 2344 N N . LEU B 1 139 ? -1.213 26.844 -4.504 1 80.38 139 LEU B N 1
ATOM 2345 C CA . LEU B 1 139 ? -1.393 27.531 -3.229 1 80.38 139 LEU B CA 1
ATOM 2346 C C . LEU B 1 139 ? -0.07 28.094 -2.725 1 80.38 139 LEU B C 1
ATOM 2348 O O . LEU B 1 139 ? -0.028 29.203 -2.191 1 80.38 139 LEU B O 1
ATOM 2352 N N . LYS B 1 140 ? 0.959 27.328 -2.947 1 79.88 140 LYS B N 1
ATOM 2353 C CA . LYS B 1 140 ? 2.277 27.781 -2.514 1 79.88 140 LYS B CA 1
ATOM 2354 C C . LYS B 1 140 ? 2.725 29.016 -3.303 1 79.88 140 LYS B C 1
ATOM 2356 O O . LYS B 1 140 ? 3.289 29.953 -2.734 1 79.88 140 LYS B O 1
ATOM 2361 N N . VAL B 1 141 ? 2.451 28.953 -4.5 1 79.62 141 VAL B N 1
ATOM 2362 C CA . VAL B 1 141 ? 2.793 30.094 -5.344 1 79.62 141 VAL B CA 1
ATOM 2363 C C . VAL B 1 141 ? 1.992 31.312 -4.91 1 79.62 141 VAL B C 1
ATOM 2365 O O . VAL B 1 141 ? 2.531 32.406 -4.832 1 79.62 141 VAL B O 1
ATOM 2368 N N . ARG B 1 142 ? 0.808 31.047 -4.57 1 82.38 142 ARG B N 1
ATOM 2369 C CA . ARG B 1 142 ? -0.047 32.156 -4.133 1 82.38 142 ARG B CA 1
ATOM 2370 C C . ARG B 1 142 ? 0.423 32.719 -2.795 1 82.38 142 ARG B C 1
ATOM 2372 O O . ARG B 1 142 ? 0.418 33.938 -2.59 1 82.38 142 ARG B O 1
ATOM 2379 N N . GLU B 1 143 ? 0.788 31.844 -1.961 1 82.12 143 GLU B N 1
ATOM 2380 C CA . GLU B 1 143 ? 1.276 32.281 -0.651 1 82.12 143 GLU B CA 1
ATOM 2381 C C . GLU B 1 143 ? 2.559 33.094 -0.775 1 82.12 143 GLU B C 1
ATOM 2383 O O . GLU B 1 143 ? 2.713 34.125 -0.108 1 82.12 143 GLU B O 1
ATOM 2388 N N . LEU B 1 144 ? 3.424 32.562 -1.612 1 80.25 144 LEU B N 1
ATOM 2389 C CA . LEU B 1 144 ? 4.68 33.281 -1.841 1 80.25 144 LEU B CA 1
ATOM 2390 C C . LEU B 1 144 ? 4.426 34.656 -2.455 1 80.25 144 LEU B C 1
ATOM 2392 O O . LEU B 1 144 ? 5.098 35.625 -2.104 1 80.25 144 LEU B O 1
ATOM 2396 N N . PHE B 1 145 ? 3.453 34.688 -3.27 1 83.75 145 PHE B N 1
ATOM 2397 C CA . PHE B 1 145 ? 3.07 35.969 -3.891 1 83.75 145 PHE B CA 1
ATOM 2398 C C . PHE B 1 145 ? 2.52 36.938 -2.852 1 83.75 145 PHE B C 1
ATOM 2400 O O . PHE B 1 145 ? 2.865 38.125 -2.854 1 83.75 145 PHE B O 1
ATOM 2407 N N . LEU B 1 146 ? 1.789 36.469 -1.959 1 88.19 146 LEU B N 1
ATOM 2408 C CA . LEU B 1 146 ? 1.184 37.312 -0.921 1 88.19 146 LEU B CA 1
ATOM 2409 C C . LEU B 1 146 ? 2.236 37.781 0.071 1 88.19 146 LEU B C 1
ATOM 2411 O O . LEU B 1 146 ? 2.191 38.938 0.52 1 88.19 146 LEU B O 1
ATOM 2415 N N . LYS B 1 147 ? 3.125 36.938 0.362 1 87.25 147 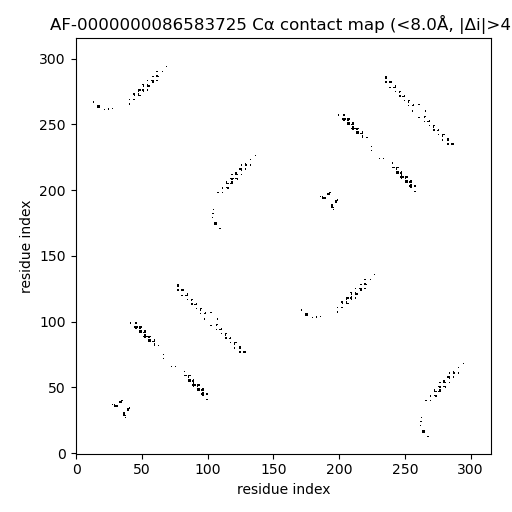LYS B N 1
ATOM 2416 C CA . LYS B 1 147 ? 4.207 37.312 1.266 1 87.25 147 LYS B CA 1
ATOM 2417 C C . LYS B 1 147 ? 5.082 38.406 0.647 1 87.25 147 LYS B C 1
ATOM 2419 O O . LYS B 1 147 ? 5.488 39.344 1.331 1 87.25 147 LYS B O 1
ATOM 2424 N N . LYS B 1 148 ? 5.352 38.219 -0.597 1 87.75 148 LYS B N 1
ATOM 2425 C CA . LYS B 1 148 ? 6.129 39.25 -1.312 1 87.75 148 LYS B CA 1
ATOM 2426 C C . LYS B 1 148 ? 5.402 40.594 -1.341 1 87.75 148 LYS B C 1
ATOM 2428 O O . LYS B 1 148 ? 6.016 41.625 -1.13 1 87.75 148 LYS B O 1
ATOM 2433 N N . LYS B 1 149 ? 4.18 40.594 -1.567 1 88.62 149 LYS B N 1
ATOM 2434 C CA . LYS B 1 149 ? 3.383 41.812 -1.609 1 88.62 149 LYS B CA 1
ATOM 2435 C C . LYS B 1 149 ? 3.309 42.469 -0.233 1 88.62 149 LYS B C 1
ATOM 2437 O O . LYS B 1 149 ? 3.357 43.688 -0.12 1 88.62 149 LYS B O 1
ATOM 2442 N N . ALA B 1 150 ? 3.236 41.719 0.802 1 89.25 150 ALA B N 1
ATOM 2443 C CA . ALA B 1 150 ? 3.213 42.219 2.17 1 89.25 150 ALA B CA 1
ATOM 2444 C C . ALA B 1 150 ? 4.539 42.875 2.533 1 89.25 150 ALA B C 1
ATOM 2446 O O . ALA B 1 150 ? 4.562 43.938 3.172 1 89.25 150 ALA B O 1
ATOM 2447 N N . TRP B 1 151 ? 5.574 42.219 2.08 1 88.62 151 TRP B N 1
ATOM 2448 C CA . TRP B 1 151 ? 6.91 42.781 2.303 1 88.62 151 TRP B CA 1
ATOM 2449 C C . TRP B 1 151 ? 7.082 44.094 1.577 1 88.62 151 TRP B C 1
ATOM 2451 O O . TRP B 1 151 ? 7.656 45.031 2.125 1 88.62 151 TRP B O 1
ATOM 2461 N N . GLU B 1 152 ? 6.539 44.156 0.41 1 88.31 152 GLU B N 1
ATOM 2462 C CA . GLU B 1 152 ? 6.617 45.375 -0.376 1 88.31 152 GLU B CA 1
ATOM 2463 C C . GLU B 1 152 ? 5.789 46.5 0.257 1 88.31 152 GLU B C 1
ATOM 2465 O O . GLU B 1 152 ? 6.211 47.656 0.271 1 88.31 152 GLU B O 1
ATOM 2470 N N . LEU B 1 153 ? 4.711 46.281 0.802 1 89.31 153 LEU B N 1
ATOM 2471 C CA . LEU B 1 153 ? 3.826 47.25 1.441 1 89.31 153 LEU B CA 1
ATOM 2472 C C . LEU B 1 153 ? 4.418 47.75 2.758 1 89.31 153 LEU B C 1
ATOM 2474 O O . LEU B 1 153 ? 4.332 48.938 3.08 1 89.31 153 LEU B O 1
ATOM 2478 N N . ASP B 1 154 ? 4.961 46.781 3.518 1 87.75 154 ASP B N 1
ATOM 2479 C CA . ASP B 1 154 ? 5.613 47.156 4.77 1 87.75 154 ASP B CA 1
ATOM 2480 C C . ASP B 1 154 ? 6.82 48.062 4.52 1 87.75 154 ASP B C 1
ATOM 2482 O O . ASP B 1 154 ? 7.078 49 5.285 1 87.75 154 ASP B O 1
ATOM 2486 N N . GLY B 1 155 ? 7.52 47.719 3.465 1 83.38 155 GLY B N 1
ATOM 2487 C CA . GLY B 1 155 ? 8.641 48.562 3.09 1 83.38 155 GLY B CA 1
ATOM 2488 C C . GLY B 1 155 ? 8.211 49.969 2.67 1 83.38 155 GLY B C 1
ATOM 2489 O O . GLY B 1 155 ? 8.945 50.938 2.877 1 83.38 155 GLY B O 1
ATOM 2490 N N . LYS B 1 156 ? 7.055 50.281 2.26 1 81.62 156 LYS B N 1
ATOM 2491 C CA . LYS B 1 156 ? 6.559 51.594 1.832 1 81.62 156 LYS B CA 1
ATOM 2492 C C . LYS B 1 156 ? 6.012 52.375 3.014 1 81.62 156 LYS B C 1
ATOM 2494 O O . LYS B 1 156 ? 6.043 53.625 3.01 1 81.62 156 LYS B O 1
ATOM 2499 N N . LEU B 1 157 ? 5.559 51.656 3.994 1 79.88 157 LEU B N 1
ATOM 2500 C CA . LEU B 1 157 ? 4.973 52.312 5.145 1 79.88 157 LEU B CA 1
ATOM 2501 C C . LEU B 1 157 ? 6.047 52.719 6.152 1 79.88 157 LEU B C 1
ATOM 2503 O O . LEU B 1 157 ? 5.82 53.562 7.012 1 79.88 157 LEU B O 1
ATOM 2507 N N . GLY B 1 158 ? 7.164 52.094 6.031 1 63.47 158 GLY B N 1
ATOM 2508 C CA . GLY B 1 158 ? 8.258 52.531 6.887 1 63.47 158 GLY B CA 1
ATOM 2509 C C . GLY B 1 158 ? 9.25 53.438 6.18 1 63.47 158 GLY B C 1
ATOM 2510 O O . GLY B 1 158 ? 9.195 53.562 4.957 1 63.47 158 GLY B O 1
#

Sequence (316 aa):
MSKGIATVLLILCLLVLVTAEDDEFPRVNCDEEGFWSIESIMQCQLVSDFLIAVAYFSIPLELVYFIISCTNIPFKWVMAQFIAFIVLCGMTHLLNGWTYAPHTFQLMLALTIFKILTALVSCATAITLITLIRLLLQLKVRELFLKKKAWELDGKLGMSKGIATVLLILCLLVLVTAEDDEFPRVNCDEEGFWSIESIMQCQLVSDFLIAVAYFSIPLELVYFIISCTNIPFKWVMAQFIAFIVLCGMTHLLNGWTYAPHTFQLMLALTIFKILTALVSCATAITLITLIRLLLQLKVRELFLKKKAWELDGKLG

Organism: NCBI:txid261450

InterPro domains:
  IPR058544 Ethylene receptor 1-like, N-terminal domain [PF25487] (41-139)

Solvent-accessible surface area (backbone atoms only — not comparable to full-atom values): 16644 Å² total; per-residue (Å²): 117,65,69,62,48,48,56,51,46,52,50,48,50,47,47,47,52,59,61,51,72,75,64,72,65,61,74,75,58,78,69,53,83,56,83,84,16,67,67,42,46,52,50,51,41,33,53,20,24,46,47,32,19,54,23,26,60,47,36,40,56,51,49,53,51,45,56,71,71,43,88,81,68,81,64,61,66,61,52,50,42,50,35,52,33,37,41,34,48,17,51,37,30,46,51,49,44,55,58,81,46,96,63,56,70,60,47,52,50,52,42,38,51,36,36,45,50,30,20,52,46,32,44,52,45,37,52,51,50,55,53,50,48,54,51,49,50,51,49,49,51,49,49,54,48,52,52,52,51,50,52,54,52,53,57,67,75,96,118,66,70,62,48,49,55,50,47,52,51,49,49,48,48,48,52,58,59,50,72,76,64,72,66,62,74,75,60,78,68,54,81,56,81,82,16,68,66,44,46,52,50,50,41,34,52,20,25,47,48,32,20,53,24,25,58,45,37,41,55,52,48,53,51,44,58,71,71,44,88,81,67,80,63,60,65,62,52,52,43,50,34,52,33,37,41,33,48,17,48,37,30,48,52,50,43,56,58,82,45,96,63,56,70,60,46,52,50,51,42,40,51,36,36,44,50,30,20,51,44,33,44,51,43,36,53,51,51,54,53,51,47,53,52,50,52,51,50,50,52,48,50,53,50,50,51,51,51,49,52,55,52,53,59,67,74,96

Foldseek 3Di:
DPVVVVVVVVVVVVVCVVPVDPPVPDPLCCVPDDCPHPVNVLVVLLVVLLVLLVVLVVVLVVLVVVVVPDDDDPPVVLNVLVNVLSNLSSVLSNLVSVVSDDDDPVSVVVNVVSVVVSVVSVVVSVVVVVVVVVVVVVVVVVVVVVVVVVVVVVVVVD/DPVVVVVVVVVVVVVCVVPVDPPVPDPLCCVPPDCPHPVNVLVVLLVVLLVLLVVLVVVLVVLVVVVVPDDDDPPVVLNVLVNVLSNLSSVLSNLVSVVSDDDDPVSVVVNVVSVVVSVVSVVVSVVVVVVVVVVVVVVVVVVVVVVVVVVVVVVVVD